Protein AF-A0AAW0LH51-F1 (afdb_monomer_lite)

Secondary structure (DSSP, 8-state):
-PPPHHHHHHHHHHHHHHHHHHHHHHH-TTHHHHHHHT-THHHHHHHHHHHHHHHHHHHHHHHHHHHHHTTTS----PPPHHHH-HHHHHHHHHHHHHHH--S----HHHHHHH-SHHHHHH-HHHHHHHHHHHHHS-SSS---S---TTHHHHHHHHHHHHHHHHHHEEEEES-SSSPPPEEESSSEEETT---EEEEE----

Foldseek 3Di:
DDDDPVLVVLLVVLVVLLVVLVVVCVVDVCVVVCCVVCDDSNVSNVVSVVSNVVVVVVVQVVQVVVVVVVVPDDQDQDADPLLPPLVLLVVQLVLLCVLQVDQDPPDPVSLVVSLDPSSLVSRVSQLVVVVVCCVSFPQAPDDDPDDPPCVVVVSSVSSSVSSVQSNFKRKYFPDSPDGFGWDDDRGIHTPPDTHIDIDTPDGD

InterPro domains:
  IPR001128 Cytochrome P450 [PF00067] (82-141)
  IPR036396 Cytochrome P450 superfamily [G3DSA:1.10.630.10] (80-143)
  IPR036396 Cytochrome P450 superfamily [G3DSA:1.10.630.10] (144-199)
  IPR036396 Cytochrome P450 superfamily [SSF48264] (5-201)

Structure (mmCIF, N/CA/C/O backbone):
data_AF-A0AAW0LH51-F1
#
_entry.id   AF-A0AAW0LH51-F1
#
loop_
_atom_site.group_PDB
_atom_site.id
_atom_site.type_symbol
_atom_site.label_atom_id
_atom_site.label_alt_id
_atom_site.label_comp_id
_atom_site.label_asym_id
_atom_site.label_entity_id
_atom_site.label_seq_id
_atom_site.pdbx_PDB_ins_code
_atom_site.Cartn_x
_atom_site.Cartn_y
_atom_site.Cartn_z
_atom_site.occupancy
_atom_site.B_iso_or_equiv
_atom_site.auth_seq_id
_atom_site.auth_comp_id
_atom_site.auth_asym_id
_atom_site.auth_atom_id
_atom_site.pdbx_PDB_model_num
ATOM 1 N N . MET A 1 1 ? 19.705 -17.639 -7.670 1.00 38.66 1 MET A N 1
ATOM 2 C CA . MET A 1 1 ? 20.868 -16.747 -7.877 1.00 38.66 1 MET A CA 1
ATOM 3 C C . MET A 1 1 ? 20.373 -15.311 -7.815 1.00 38.66 1 MET A C 1
ATOM 5 O O . MET A 1 1 ? 19.429 -14.993 -8.524 1.00 38.66 1 MET A O 1
ATOM 9 N N . CYS A 1 2 ? 20.920 -14.481 -6.926 1.00 49.53 2 CYS A N 1
ATOM 10 C CA . CYS A 1 2 ? 20.536 -13.070 -6.817 1.00 49.53 2 CYS A CA 1
ATOM 11 C C . CYS A 1 2 ? 21.040 -12.288 -8.039 1.00 49.53 2 CYS A C 1
ATOM 13 O O . CYS A 1 2 ? 22.129 -12.577 -8.532 1.00 49.53 2 CYS A O 1
ATOM 15 N N . ALA A 1 3 ? 20.269 -11.306 -8.514 1.00 57.62 3 ALA A N 1
ATOM 16 C CA . ALA A 1 3 ? 20.732 -10.382 -9.548 1.00 57.62 3 ALA A CA 1
ATOM 17 C C . ALA A 1 3 ? 22.020 -9.681 -9.089 1.00 57.62 3 ALA A C 1
ATOM 19 O O . ALA A 1 3 ? 22.093 -9.231 -7.937 1.00 57.62 3 ALA A O 1
ATOM 20 N N . SER A 1 4 ? 23.024 -9.596 -9.965 1.00 71.81 4 SER A N 1
ATOM 21 C CA . SER A 1 4 ? 24.300 -8.955 -9.629 1.00 71.81 4 SER A CA 1
ATOM 22 C C . SER A 1 4 ? 24.086 -7.468 -9.311 1.00 71.81 4 SER A C 1
ATOM 24 O O . SER A 1 4 ? 23.093 -6.856 -9.718 1.00 71.81 4 SER A O 1
ATOM 26 N N . SER A 1 5 ? 24.994 -6.866 -8.541 1.00 70.25 5 SER A N 1
ATOM 27 C CA . SER A 1 5 ? 24.941 -5.427 -8.233 1.00 70.25 5 SER A CA 1
ATOM 28 C C . SER A 1 5 ? 24.930 -4.566 -9.504 1.00 70.25 5 SER A C 1
ATOM 30 O O . SER A 1 5 ? 24.269 -3.532 -9.541 1.00 70.25 5 SER A O 1
ATOM 32 N N . GLU A 1 6 ? 25.589 -5.030 -10.564 1.00 76.94 6 GLU A N 1
ATOM 33 C CA . GLU A 1 6 ? 25.620 -4.392 -11.879 1.00 76.94 6 GLU A CA 1
ATOM 34 C C . GLU A 1 6 ? 24.262 -4.437 -12.599 1.00 76.94 6 GLU A C 1
ATOM 36 O O . GLU A 1 6 ? 23.797 -3.411 -13.092 1.00 76.94 6 GLU A O 1
ATOM 41 N N . GLU A 1 7 ? 23.573 -5.585 -12.596 1.00 75.44 7 GLU A N 1
ATOM 42 C CA . GLU A 1 7 ? 22.229 -5.711 -13.182 1.00 75.44 7 GLU A CA 1
ATOM 43 C C . GLU A 1 7 ? 21.222 -4.774 -12.505 1.00 75.44 7 GLU A C 1
ATOM 45 O O . GLU A 1 7 ? 20.377 -4.177 -13.170 1.00 75.44 7 GLU A O 1
ATOM 50 N N . TYR A 1 8 ? 21.328 -4.607 -11.186 1.00 72.00 8 TYR A N 1
ATOM 51 C CA . TYR A 1 8 ? 20.457 -3.700 -10.444 1.00 72.00 8 TYR A CA 1
ATOM 52 C C . TYR A 1 8 ? 20.733 -2.228 -10.736 1.00 72.00 8 TYR A C 1
ATOM 54 O O . TYR A 1 8 ? 19.791 -1.457 -10.889 1.00 72.00 8 TYR A O 1
ATOM 62 N N . ASN A 1 9 ? 22.004 -1.841 -10.847 1.00 72.06 9 ASN A N 1
ATOM 63 C CA . ASN A 1 9 ? 22.369 -0.477 -11.226 1.00 72.06 9 ASN A CA 1
ATOM 64 C C . ASN A 1 9 ? 21.881 -0.151 -12.644 1.00 72.06 9 ASN A C 1
ATOM 66 O O . ASN A 1 9 ? 21.369 0.942 -12.884 1.00 72.06 9 ASN A O 1
ATOM 70 N N . ASN A 1 10 ? 21.970 -1.115 -13.564 1.00 79.69 10 ASN A N 1
ATOM 71 C CA . ASN A 1 10 ? 21.446 -0.972 -14.920 1.00 79.69 10 ASN A CA 1
ATOM 72 C C . ASN A 1 10 ? 19.915 -0.869 -14.943 1.00 79.69 10 ASN A C 1
ATOM 74 O O . ASN A 1 10 ? 19.381 -0.026 -15.661 1.00 79.69 10 ASN A O 1
ATOM 78 N N . PHE A 1 11 ? 19.215 -1.666 -14.129 1.00 86.12 11 PHE A N 1
ATOM 79 C CA . PHE A 1 11 ? 17.767 -1.547 -13.946 1.00 86.12 11 PHE A CA 1
ATOM 80 C C . PHE A 1 11 ? 17.374 -0.177 -13.383 1.00 86.12 11 PHE A C 1
ATOM 82 O O . PHE A 1 11 ? 16.521 0.486 -13.961 1.00 86.12 11 PHE A O 1
ATOM 89 N N . GLY A 1 12 ? 18.002 0.257 -12.284 1.00 68.31 12 GLY A N 1
ATOM 90 C CA . GLY A 1 12 ? 17.682 1.525 -11.624 1.00 68.31 12 GLY A CA 1
ATOM 91 C C . GLY A 1 12 ? 17.862 2.707 -12.569 1.00 68.31 12 GLY A C 1
ATOM 92 O O . GLY A 1 12 ? 16.947 3.504 -12.743 1.00 68.31 12 GLY A O 1
ATOM 93 N N . LYS A 1 13 ? 18.988 2.739 -13.293 1.00 74.88 13 LYS A N 1
ATOM 94 C CA . LYS A 1 13 ? 19.238 3.744 -14.327 1.00 74.88 13 LYS A CA 1
ATOM 95 C C . LYS A 1 13 ? 18.178 3.714 -15.433 1.00 74.88 13 LYS A C 1
ATOM 97 O O . LYS A 1 13 ? 17.632 4.755 -15.775 1.00 74.88 13 LYS A O 1
ATOM 102 N N . ALA A 1 14 ? 17.856 2.536 -15.972 1.00 81.38 14 ALA A N 1
ATOM 103 C CA . ALA A 1 14 ? 16.843 2.407 -17.018 1.00 81.38 14 ALA A CA 1
ATOM 104 C C . ALA A 1 14 ? 15.444 2.825 -16.529 1.00 81.38 14 ALA A C 1
ATOM 106 O O . ALA A 1 14 ? 14.689 3.444 -17.278 1.00 81.38 14 ALA A O 1
ATOM 107 N N . PHE A 1 15 ? 15.094 2.524 -15.280 1.00 81.94 15 PHE A N 1
ATOM 108 C CA . PHE A 1 15 ? 13.815 2.889 -14.677 1.00 81.94 15 PHE A CA 1
ATOM 109 C C . PHE A 1 15 ? 13.689 4.404 -14.454 1.00 81.94 15 PHE A C 1
ATOM 111 O O . PHE A 1 15 ? 12.677 5.002 -14.833 1.00 81.94 15 PHE A O 1
ATOM 118 N N . ASP A 1 16 ? 14.726 5.038 -13.907 1.00 67.81 16 ASP A N 1
ATOM 119 C CA . ASP A 1 16 ? 14.756 6.485 -13.676 1.00 67.81 16 ASP A CA 1
ATOM 120 C C . ASP A 1 16 ? 14.771 7.257 -15.003 1.00 67.81 16 ASP A C 1
ATOM 122 O O . ASP A 1 16 ? 13.965 8.171 -15.203 1.00 67.81 16 ASP A O 1
ATOM 126 N N . ASP A 1 17 ? 15.597 6.823 -15.963 1.00 73.75 17 ASP A N 1
ATOM 127 C CA . ASP A 1 17 ? 15.635 7.392 -17.312 1.00 73.75 17 ASP A CA 1
ATOM 128 C C . ASP A 1 17 ? 14.277 7.216 -18.016 1.00 73.75 17 ASP A C 1
ATOM 130 O O . ASP A 1 17 ? 13.790 8.137 -18.673 1.00 73.75 17 ASP A O 1
ATOM 134 N N . SER A 1 18 ? 13.613 6.062 -17.858 1.00 77.38 18 SER A N 1
ATOM 135 C CA . SER A 1 18 ? 12.260 5.845 -18.394 1.00 77.38 18 SER A CA 1
ATOM 136 C C . SER A 1 18 ? 11.251 6.814 -17.795 1.00 77.38 18 SER A C 1
ATOM 138 O O . SER A 1 18 ? 10.447 7.396 -18.520 1.00 77.38 18 SER A O 1
ATOM 140 N N . SER A 1 19 ? 11.304 7.012 -16.481 1.00 72.62 19 SER A N 1
ATOM 141 C CA . SER A 1 19 ? 10.399 7.906 -15.761 1.00 72.62 19 SER A CA 1
ATOM 142 C C . SER A 1 19 ? 10.581 9.361 -16.208 1.00 72.62 19 SER A C 1
ATOM 144 O O . SER A 1 19 ? 9.597 10.051 -16.487 1.00 72.62 19 SER A O 1
ATOM 146 N N . ALA A 1 20 ? 11.829 9.804 -16.388 1.00 73.56 20 ALA A N 1
ATOM 147 C CA . ALA A 1 20 ? 12.147 11.125 -16.928 1.00 73.56 20 ALA A CA 1
ATOM 148 C C . ALA A 1 20 ? 11.704 11.288 -18.396 1.00 73.56 20 ALA A C 1
ATOM 150 O O . ALA A 1 20 ? 11.196 12.339 -18.784 1.00 73.56 20 ALA A O 1
ATOM 151 N N . LEU A 1 21 ? 11.843 10.251 -19.227 1.00 73.56 21 LEU A N 1
ATOM 152 C CA . LEU A 1 21 ? 11.397 10.273 -20.626 1.00 73.56 21 LEU A CA 1
ATOM 153 C C . LEU A 1 21 ? 9.866 10.248 -20.756 1.00 73.56 21 LEU A C 1
ATOM 155 O O . LEU A 1 21 ? 9.315 10.913 -21.631 1.00 73.56 21 LEU A O 1
ATOM 159 N N . ILE A 1 22 ? 9.163 9.540 -19.870 1.00 73.06 22 ILE A N 1
ATOM 160 C CA . ILE A 1 22 ? 7.695 9.560 -19.797 1.00 73.06 22 ILE A CA 1
ATOM 161 C C . ILE A 1 22 ? 7.201 10.957 -19.414 1.00 73.06 22 ILE A C 1
ATOM 163 O O . ILE A 1 22 ? 6.199 11.411 -19.962 1.00 73.06 22 ILE A O 1
ATOM 167 N N . PHE A 1 23 ? 7.919 11.667 -18.539 1.00 72.50 23 PHE A N 1
ATOM 168 C CA . PHE A 1 23 ? 7.590 13.049 -18.194 1.00 72.50 23 PHE A CA 1
ATOM 169 C C . PHE A 1 23 ? 7.574 13.967 -19.431 1.00 72.50 23 PHE A C 1
ATOM 171 O O . PHE A 1 23 ? 6.661 14.775 -19.591 1.00 72.50 23 PHE A O 1
ATOM 178 N N . TRP A 1 24 ? 8.503 13.779 -20.375 1.00 63.50 24 TRP A N 1
ATOM 179 C CA . TRP A 1 24 ? 8.520 14.537 -21.632 1.00 63.50 24 TRP A CA 1
ATOM 180 C C . TRP A 1 24 ? 7.286 14.315 -22.513 1.00 63.50 24 TRP A C 1
ATOM 182 O O . TRP A 1 24 ? 6.923 15.224 -23.256 1.00 63.50 24 TRP A O 1
ATOM 192 N N . ARG A 1 25 ? 6.576 13.184 -22.395 1.00 73.56 25 ARG A N 1
ATOM 193 C CA . ARG A 1 25 ? 5.317 12.948 -23.131 1.00 73.56 25 ARG A CA 1
ATOM 194 C C . ARG A 1 25 ? 4.197 13.909 -22.732 1.00 73.56 25 ARG A C 1
ATOM 196 O O . ARG A 1 25 ? 3.296 14.144 -23.530 1.00 73.56 25 ARG A O 1
ATOM 203 N N . TYR A 1 26 ? 4.245 14.466 -21.520 1.00 69.38 26 TYR A N 1
ATOM 204 C CA . TYR A 1 26 ? 3.262 15.453 -21.062 1.00 69.38 26 TYR A CA 1
ATOM 205 C C . TYR A 1 26 ? 3.469 16.832 -21.697 1.00 69.38 26 TYR A C 1
ATOM 207 O O . TYR A 1 26 ? 2.521 17.606 -21.789 1.00 69.38 26 TYR A O 1
ATOM 215 N N . VAL A 1 27 ? 4.692 17.135 -22.140 1.00 68.69 27 VAL A N 1
ATOM 216 C CA . VAL A 1 27 ? 5.064 18.449 -22.691 1.00 68.69 27 VAL A CA 1
ATOM 217 C C . VAL A 1 27 ? 5.212 18.401 -24.216 1.00 68.69 27 VAL A C 1
ATOM 219 O O . VAL A 1 27 ? 4.942 19.381 -24.906 1.00 68.69 27 VAL A O 1
ATOM 222 N N . ASP A 1 28 ? 5.613 17.254 -24.763 1.00 71.00 28 ASP A N 1
ATOM 223 C CA . ASP A 1 28 ? 5.810 17.039 -26.193 1.00 71.00 28 ASP A CA 1
ATOM 224 C C . ASP A 1 28 ? 4.570 16.426 -26.844 1.00 71.00 28 ASP A C 1
ATOM 226 O O . ASP A 1 28 ? 4.433 15.211 -26.914 1.00 71.00 28 ASP A O 1
ATOM 230 N N . ILE A 1 29 ? 3.692 17.264 -27.394 1.00 81.81 29 ILE A N 1
ATOM 231 C CA . ILE A 1 29 ? 2.453 16.849 -28.081 1.00 81.81 29 ILE A CA 1
ATOM 232 C C . ILE A 1 29 ? 2.717 15.846 -29.227 1.00 81.81 29 ILE A C 1
ATOM 234 O O . ILE A 1 29 ? 1.842 15.052 -29.576 1.00 81.81 29 ILE A O 1
ATOM 238 N N . PHE A 1 30 ? 3.928 15.818 -29.794 1.00 82.19 30 PHE A N 1
ATOM 239 C CA . PHE A 1 30 ? 4.286 14.950 -30.918 1.00 82.19 30 PHE A CA 1
ATOM 240 C C . PHE A 1 30 ? 4.851 13.581 -30.507 1.00 82.19 30 PHE A C 1
ATOM 242 O O . PHE A 1 30 ? 5.272 12.802 -31.371 1.00 82.19 30 PHE A O 1
ATOM 249 N N . TRP A 1 31 ? 4.828 13.236 -29.216 1.00 81.06 31 TRP A N 1
ATOM 250 C CA . TRP A 1 31 ? 5.366 11.973 -28.701 1.00 81.06 31 TRP A CA 1
ATOM 251 C C . TRP A 1 31 ? 4.745 10.732 -29.363 1.00 81.06 31 TRP A C 1
ATOM 253 O O . TRP A 1 31 ? 5.444 9.758 -29.626 1.00 81.06 31 TRP A O 1
ATOM 263 N N . GLN A 1 32 ? 3.454 10.760 -29.716 1.00 84.31 32 GLN A N 1
ATOM 264 C CA . GLN A 1 32 ? 2.791 9.625 -30.372 1.00 84.31 32 GLN A CA 1
ATOM 265 C C . GLN A 1 32 ? 3.374 9.332 -31.761 1.00 84.31 32 GLN A C 1
ATOM 267 O O . GLN A 1 32 ? 3.553 8.163 -32.111 1.00 84.31 32 GLN A O 1
ATOM 272 N N . MET A 1 33 ? 3.728 10.375 -32.523 1.00 86.81 33 MET A N 1
ATOM 273 C CA . MET A 1 33 ? 4.411 10.222 -33.812 1.00 86.81 33 MET A CA 1
ATOM 274 C C . MET A 1 33 ? 5.843 9.715 -33.623 1.00 86.81 33 MET A C 1
ATOM 276 O O . MET A 1 33 ? 6.271 8.807 -34.332 1.00 86.81 33 MET A O 1
ATOM 280 N N . LYS A 1 34 ? 6.568 10.231 -32.622 1.00 82.56 34 LYS A N 1
ATOM 281 C CA . LYS A 1 34 ? 7.920 9.751 -32.279 1.00 82.56 34 LYS A CA 1
ATOM 282 C C . LYS A 1 34 ? 7.921 8.294 -31.813 1.00 82.56 34 LYS A C 1
ATOM 284 O O . LYS A 1 34 ? 8.851 7.558 -32.133 1.00 82.56 34 LYS A O 1
ATOM 289 N N . ARG A 1 35 ? 6.860 7.862 -31.124 1.00 87.25 35 ARG A N 1
ATOM 290 C CA . ARG A 1 35 ? 6.646 6.476 -30.690 1.00 87.25 35 ARG A CA 1
ATOM 291 C C . ARG A 1 35 ? 6.375 5.559 -31.872 1.00 87.25 35 ARG A C 1
ATOM 293 O O . ARG A 1 35 ? 6.937 4.472 -31.925 1.00 87.25 35 ARG A O 1
ATOM 300 N N . PHE A 1 36 ? 5.557 6.004 -32.826 1.00 90.06 36 PHE A N 1
ATOM 301 C CA . PHE A 1 36 ? 5.289 5.248 -34.049 1.00 90.06 36 PHE A CA 1
ATOM 302 C C . PHE A 1 36 ? 6.551 5.078 -34.907 1.00 90.06 36 PHE A C 1
ATOM 304 O O . PHE A 1 36 ? 6.832 3.982 -35.377 1.00 90.06 36 PHE A O 1
ATOM 311 N N . LEU A 1 37 ? 7.345 6.142 -35.055 1.00 86.88 37 LEU A N 1
ATOM 312 C CA . LEU A 1 37 ? 8.602 6.111 -35.809 1.00 86.88 37 LEU A CA 1
ATOM 313 C C . LEU A 1 37 ? 9.775 5.502 -35.023 1.00 86.88 37 LEU A C 1
ATOM 315 O O . LEU A 1 37 ? 10.830 5.269 -35.604 1.00 86.88 37 LEU A O 1
ATOM 319 N N . ASN A 1 38 ? 9.602 5.243 -33.723 1.00 87.25 38 ASN A N 1
ATOM 320 C CA . ASN A 1 3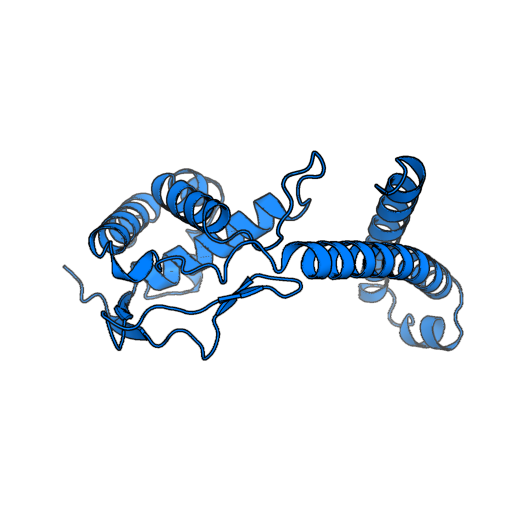8 ? 10.633 4.764 -32.802 1.00 87.25 38 ASN A CA 1
ATOM 321 C C . ASN A 1 38 ? 11.931 5.592 -32.874 1.00 87.25 38 ASN A C 1
ATOM 323 O O . ASN A 1 38 ? 13.016 5.052 -33.094 1.00 87.25 38 ASN A O 1
ATOM 327 N N . ILE A 1 39 ? 11.819 6.916 -32.710 1.00 88.50 39 ILE A N 1
ATOM 328 C CA . ILE A 1 39 ? 12.942 7.864 -32.822 1.00 88.50 39 ILE A CA 1
ATOM 329 C C . ILE A 1 39 ? 13.082 8.712 -31.552 1.00 88.50 39 ILE A C 1
ATOM 331 O O . ILE A 1 39 ? 12.100 9.088 -30.910 1.00 88.50 39 ILE A O 1
ATOM 335 N N . GLY A 1 40 ? 14.326 9.058 -31.212 1.00 87.56 40 GLY A N 1
ATOM 336 C CA . GLY A 1 40 ? 14.641 10.016 -30.152 1.00 87.56 40 GLY A CA 1
ATOM 337 C C . GLY A 1 40 ? 14.293 9.500 -28.754 1.00 87.56 40 GLY A C 1
ATOM 338 O O . GLY A 1 40 ? 14.671 8.386 -28.392 1.00 87.56 40 GLY A O 1
ATOM 339 N N . SER A 1 41 ? 13.575 10.313 -27.972 1.00 81.62 41 SER A N 1
ATOM 340 C CA . SER A 1 41 ? 13.168 10.003 -26.591 1.00 81.62 41 SER A CA 1
ATOM 341 C C . SER A 1 41 ? 12.345 8.719 -26.485 1.00 81.62 41 SER A C 1
ATOM 343 O O . SER A 1 41 ? 12.513 7.959 -25.539 1.00 81.62 41 SER A O 1
ATOM 345 N N . GLU A 1 42 ? 11.505 8.438 -27.478 1.00 88.62 42 GLU A N 1
ATOM 346 C CA . GLU A 1 42 ? 10.656 7.244 -27.502 1.00 88.62 42 GLU A CA 1
ATOM 347 C C . GLU A 1 42 ? 11.447 5.969 -27.812 1.00 88.62 42 GLU A C 1
ATOM 349 O O . GLU A 1 42 ? 11.190 4.924 -27.217 1.00 88.62 42 GLU A O 1
ATOM 354 N N . ALA A 1 43 ? 12.465 6.065 -28.674 1.00 89.88 43 ALA A N 1
ATOM 355 C CA . ALA A 1 43 ? 13.386 4.959 -28.933 1.00 89.88 43 ALA A CA 1
ATOM 356 C C . ALA A 1 43 ? 14.220 4.619 -27.691 1.00 89.88 43 ALA A C 1
ATOM 358 O O . ALA A 1 43 ? 14.397 3.449 -27.349 1.00 89.88 43 ALA A O 1
ATOM 359 N N . ALA A 1 44 ? 14.710 5.654 -26.999 1.00 89.00 44 ALA A N 1
ATOM 360 C CA . ALA A 1 44 ? 15.439 5.507 -25.744 1.00 89.00 44 ALA A CA 1
ATOM 361 C C . ALA A 1 44 ? 14.550 4.905 -24.643 1.00 89.00 44 ALA A C 1
ATOM 363 O O . ALA A 1 44 ? 14.970 3.983 -23.947 1.00 89.00 44 ALA A O 1
ATOM 364 N N . LEU A 1 45 ? 13.297 5.358 -24.541 1.00 89.00 45 LEU A N 1
ATOM 365 C CA . LEU A 1 45 ? 12.321 4.835 -23.591 1.00 89.00 45 LEU A CA 1
ATOM 366 C C . LEU A 1 45 ? 11.994 3.363 -23.863 1.00 89.00 45 LEU A C 1
ATOM 368 O O . LEU A 1 45 ? 11.960 2.569 -22.930 1.00 89.00 45 LEU A O 1
ATOM 372 N N . LYS A 1 46 ? 11.820 2.971 -25.131 1.00 92.62 46 LYS A N 1
ATOM 373 C CA . LYS A 1 46 ? 11.608 1.566 -25.501 1.00 92.62 46 LYS A CA 1
ATOM 374 C C . LYS A 1 46 ? 12.769 0.678 -25.044 1.00 92.62 46 LYS A C 1
ATOM 376 O O . LYS A 1 46 ? 12.535 -0.345 -24.411 1.00 92.62 46 LYS A O 1
ATOM 381 N N . LYS A 1 47 ? 14.012 1.100 -25.299 1.00 93.38 47 LYS A N 1
ATOM 382 C CA . LYS A 1 47 ? 15.212 0.370 -24.862 1.00 93.38 47 LYS A CA 1
ATOM 383 C C . LYS A 1 47 ? 15.276 0.232 -23.340 1.00 93.38 47 LYS A C 1
ATOM 385 O O . LYS A 1 47 ? 15.630 -0.827 -22.832 1.00 93.38 47 LYS A O 1
ATOM 390 N N . ASN A 1 48 ? 14.931 1.287 -22.609 1.00 87.88 48 ASN A N 1
ATOM 391 C CA . ASN A 1 48 ? 14.932 1.244 -21.151 1.00 87.88 48 ASN A CA 1
ATOM 392 C C . ASN A 1 48 ? 13.827 0.327 -20.598 1.00 87.88 48 ASN A C 1
ATOM 394 O O . ASN A 1 48 ? 14.079 -0.425 -19.659 1.00 87.88 48 ASN A O 1
ATOM 398 N N . ILE A 1 49 ? 12.642 0.324 -21.215 1.00 90.31 49 ILE A N 1
ATOM 399 C CA . ILE A 1 49 ? 11.549 -0.596 -20.869 1.00 90.31 49 ILE A CA 1
ATOM 400 C C . ILE A 1 49 ? 11.965 -2.055 -21.093 1.00 90.31 49 ILE A C 1
ATOM 402 O O . ILE A 1 49 ? 11.662 -2.891 -20.255 1.00 90.31 49 ILE A O 1
ATOM 406 N N . GLU A 1 50 ? 12.718 -2.373 -22.150 1.00 93.44 50 GLU A N 1
ATOM 407 C CA . GLU A 1 50 ? 13.221 -3.739 -22.382 1.00 93.44 50 GLU A CA 1
ATOM 408 C C . GLU A 1 50 ? 14.156 -4.225 -21.255 1.00 93.44 50 GLU A C 1
ATOM 410 O O . GLU A 1 50 ? 14.085 -5.385 -20.843 1.00 93.44 50 GLU A O 1
ATOM 415 N N . VAL A 1 51 ? 15.004 -3.341 -20.712 1.00 91.25 51 VAL A N 1
ATOM 416 C CA . VAL A 1 51 ? 15.864 -3.648 -19.550 1.00 91.25 51 VAL A CA 1
ATOM 417 C C . VAL A 1 51 ? 15.017 -3.884 -18.296 1.00 91.25 51 VAL A C 1
ATOM 419 O O . VAL A 1 51 ? 15.271 -4.833 -17.551 1.00 91.25 51 VAL A O 1
ATOM 422 N N . VAL A 1 52 ? 14.004 -3.041 -18.076 1.00 86.81 52 VAL A N 1
ATOM 423 C CA . VAL A 1 52 ? 13.060 -3.156 -16.955 1.00 86.81 52 VAL A CA 1
ATOM 424 C C . VAL A 1 52 ? 12.286 -4.470 -17.032 1.00 86.81 52 VAL A C 1
ATOM 426 O O . VAL A 1 52 ? 12.301 -5.230 -16.066 1.00 86.81 52 VAL A O 1
ATOM 429 N N . ASP A 1 53 ? 11.685 -4.779 -18.180 1.00 89.19 53 ASP A N 1
ATOM 430 C CA . ASP A 1 53 ? 10.915 -6.004 -18.401 1.00 89.19 53 ASP A CA 1
ATOM 431 C C . ASP A 1 53 ? 11.785 -7.245 -18.215 1.00 89.19 53 ASP A C 1
ATOM 433 O O . ASP A 1 53 ? 11.413 -8.148 -17.471 1.00 89.19 53 ASP A O 1
ATOM 437 N N . SER A 1 54 ? 12.972 -7.280 -18.826 1.00 87.00 54 SER A N 1
ATOM 438 C CA . SER A 1 54 ? 13.905 -8.405 -18.6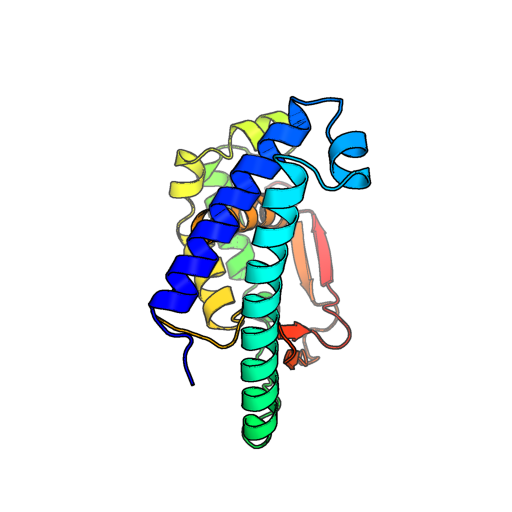90 1.00 87.00 54 SER A CA 1
ATOM 439 C C . SER A 1 54 ? 14.245 -8.688 -17.223 1.00 87.00 54 SER A C 1
ATOM 441 O O . SER A 1 54 ? 14.193 -9.833 -16.764 1.00 87.00 54 SER A O 1
ATOM 443 N N . PHE A 1 55 ? 14.520 -7.635 -16.452 1.00 85.25 55 PHE A N 1
ATOM 444 C CA . PHE A 1 55 ? 14.802 -7.749 -15.027 1.00 85.25 55 PHE A CA 1
ATOM 445 C C . PHE A 1 55 ? 13.576 -8.217 -14.224 1.00 85.25 55 PHE A C 1
ATOM 447 O O . PHE A 1 55 ? 13.692 -9.120 -13.393 1.00 85.25 55 PHE A O 1
ATOM 454 N N . VAL A 1 56 ? 12.397 -7.646 -14.486 1.00 81.00 56 VAL A N 1
ATOM 455 C CA . VAL A 1 56 ? 11.141 -7.995 -13.804 1.00 81.00 56 VAL A CA 1
ATOM 456 C C . VAL A 1 56 ? 10.747 -9.443 -14.087 1.00 81.00 56 VAL A C 1
ATOM 458 O O . VAL A 1 56 ? 10.506 -10.197 -13.147 1.00 81.00 56 VAL A O 1
ATOM 461 N N . TYR A 1 57 ? 10.756 -9.877 -15.347 1.00 81.25 57 TYR A N 1
ATOM 462 C CA . TYR A 1 57 ? 10.445 -11.259 -15.714 1.00 81.25 57 TYR A CA 1
ATOM 463 C C . TYR A 1 57 ? 11.443 -12.253 -15.129 1.00 81.25 57 TYR A C 1
ATOM 465 O O . TYR A 1 57 ? 11.038 -13.320 -14.672 1.00 81.25 57 TYR A O 1
ATOM 473 N N . LYS A 1 58 ? 12.732 -11.899 -15.070 1.00 79.81 58 LYS A N 1
ATOM 474 C CA . LYS A 1 58 ? 13.747 -12.713 -14.392 1.00 79.81 58 LYS A CA 1
ATOM 475 C C . LYS A 1 58 ? 13.418 -12.890 -12.908 1.00 79.81 58 LYS A C 1
ATOM 477 O O . LYS A 1 58 ? 13.493 -14.009 -12.407 1.00 79.81 58 LYS A O 1
ATOM 482 N N . LEU A 1 59 ? 13.025 -11.821 -12.209 1.00 74.25 59 LEU A N 1
ATOM 483 C CA . LEU A 1 59 ? 12.609 -11.904 -10.804 1.00 74.25 59 LEU A CA 1
ATOM 484 C C . LEU A 1 59 ? 11.335 -12.734 -10.623 1.00 74.25 59 LEU A C 1
ATOM 486 O O . LEU A 1 59 ? 11.299 -13.585 -9.739 1.00 74.25 59 LEU A O 1
ATOM 490 N N . ILE A 1 60 ? 10.330 -12.538 -11.480 1.00 73.44 60 ILE A N 1
ATOM 491 C CA . ILE A 1 60 ? 9.085 -13.318 -11.462 1.00 73.44 60 ILE A CA 1
ATOM 492 C C . ILE A 1 60 ? 9.394 -14.807 -11.639 1.00 73.44 60 ILE A C 1
ATOM 494 O O . ILE A 1 60 ? 8.909 -15.625 -10.864 1.00 73.44 60 ILE A O 1
ATOM 498 N N . HIS A 1 61 ? 10.236 -15.171 -12.609 1.00 72.81 61 HIS A N 1
ATOM 499 C CA . HIS A 1 61 ? 10.594 -16.568 -12.856 1.00 72.81 61 HIS A CA 1
ATOM 500 C C . HIS A 1 61 ? 11.343 -17.208 -11.688 1.00 72.81 61 HIS A C 1
ATOM 502 O O . HIS A 1 61 ? 11.055 -18.350 -11.333 1.00 72.81 61 HIS A O 1
ATOM 508 N N . ILE A 1 62 ? 12.287 -16.477 -11.089 1.00 66.25 62 ILE A N 1
ATOM 509 C CA . ILE A 1 62 ? 13.017 -16.941 -9.905 1.00 66.25 62 ILE A CA 1
ATOM 510 C C . ILE A 1 62 ? 12.039 -17.195 -8.757 1.00 66.25 62 ILE A C 1
ATOM 512 O O . ILE A 1 62 ? 12.136 -18.220 -8.090 1.00 66.25 62 ILE A O 1
ATOM 516 N N . GLU A 1 63 ? 11.094 -16.286 -8.538 1.00 63.34 63 GLU A N 1
ATOM 517 C CA . GLU A 1 63 ? 10.163 -16.381 -7.419 1.00 63.34 63 GLU A CA 1
ATOM 518 C C . GLU A 1 63 ? 9.118 -17.489 -7.625 1.00 63.34 63 GLU A C 1
ATOM 520 O O . GLU A 1 63 ? 8.876 -18.278 -6.716 1.00 63.34 63 GLU A O 1
ATOM 525 N N . VAL A 1 64 ? 8.584 -17.643 -8.841 1.00 63.72 64 VAL A N 1
ATOM 526 C CA . VAL A 1 64 ? 7.683 -18.753 -9.208 1.00 63.72 64 VAL A CA 1
ATOM 527 C C . VAL A 1 64 ? 8.353 -20.117 -8.992 1.00 63.72 64 VAL A C 1
ATOM 529 O O . VAL A 1 64 ? 7.710 -21.042 -8.503 1.00 63.72 64 VAL A O 1
ATOM 532 N N . GLN A 1 65 ? 9.650 -20.246 -9.298 1.00 59.72 65 GLN A N 1
ATOM 533 C CA . GLN A 1 65 ? 10.404 -21.477 -9.032 1.00 59.72 65 GLN A CA 1
ATOM 534 C C . GLN A 1 65 ? 10.617 -21.726 -7.532 1.00 59.72 65 GLN A C 1
ATOM 536 O O . GLN A 1 65 ? 10.427 -22.848 -7.073 1.00 59.72 65 GLN A O 1
ATOM 541 N N . ARG A 1 66 ? 10.937 -20.686 -6.747 1.00 58.50 66 ARG A N 1
ATOM 542 C CA . ARG A 1 66 ? 11.077 -20.805 -5.282 1.00 58.50 66 ARG A CA 1
ATOM 543 C C . ARG A 1 66 ? 9.781 -21.250 -4.609 1.00 58.50 66 ARG A C 1
ATOM 545 O O . ARG A 1 66 ? 9.837 -22.004 -3.644 1.00 58.50 66 ARG A O 1
ATOM 552 N N . MET A 1 67 ? 8.636 -20.794 -5.116 1.00 52.84 67 MET A N 1
ATOM 553 C CA . MET A 1 67 ? 7.330 -21.195 -4.595 1.00 52.84 67 MET A CA 1
ATOM 554 C C . MET A 1 67 ? 7.025 -22.673 -4.876 1.00 52.84 67 MET A C 1
ATOM 556 O O . MET A 1 67 ? 6.527 -23.358 -3.986 1.00 52.84 67 MET A O 1
ATOM 560 N N . HIS A 1 68 ? 7.389 -23.185 -6.058 1.00 54.34 68 HIS A N 1
ATOM 561 C CA . HIS A 1 68 ? 7.178 -24.590 -6.432 1.00 54.34 68 HIS A CA 1
ATOM 562 C C . HIS A 1 68 ? 8.048 -25.568 -5.615 1.00 54.34 68 HIS A C 1
ATOM 564 O O . HIS A 1 68 ? 7.630 -26.692 -5.351 1.00 54.34 68 HIS A O 1
ATOM 570 N N . ASP A 1 69 ? 9.224 -25.131 -5.153 1.00 51.78 69 ASP A N 1
ATOM 571 C CA . ASP A 1 69 ? 10.069 -25.903 -4.227 1.00 51.78 69 ASP A CA 1
ATOM 572 C C . ASP A 1 69 ? 9.580 -25.820 -2.760 1.00 51.78 69 ASP A C 1
ATOM 574 O O . ASP A 1 69 ? 10.001 -26.612 -1.915 1.00 51.78 69 ASP A O 1
ATOM 578 N N . SER A 1 70 ? 8.685 -24.874 -2.441 1.00 54.22 70 SER A N 1
ATOM 579 C CA . SER A 1 70 ? 8.168 -24.620 -1.084 1.00 54.22 70 SER A CA 1
ATOM 580 C C . SER A 1 70 ? 6.799 -25.248 -0.785 1.00 54.22 70 SER A C 1
ATOM 582 O O . SER A 1 70 ? 6.295 -25.098 0.327 1.00 54.22 70 SER A O 1
ATOM 584 N N . GLU A 1 71 ? 6.212 -26.004 -1.723 1.00 49.88 71 GLU A N 1
ATOM 585 C CA . GLU A 1 71 ? 4.902 -26.671 -1.566 1.00 49.88 71 GLU A CA 1
ATOM 586 C C . GLU A 1 71 ? 4.827 -27.696 -0.410 1.00 49.88 71 GLU A C 1
ATOM 588 O O . GLU A 1 71 ? 3.751 -28.213 -0.121 1.00 49.88 71 GLU A O 1
ATOM 593 N N . ASN A 1 72 ? 5.925 -27.945 0.315 1.00 43.72 72 ASN A N 1
ATOM 594 C CA . ASN A 1 72 ? 5.925 -28.756 1.535 1.00 43.72 72 ASN A CA 1
ATOM 595 C C . ASN A 1 72 ? 5.785 -27.973 2.854 1.00 43.72 72 ASN A C 1
ATOM 597 O O . ASN A 1 72 ? 5.813 -28.615 3.903 1.00 43.72 72 ASN A O 1
ATOM 601 N N . ASP A 1 73 ? 5.584 -26.648 2.850 1.00 40.66 73 ASP A N 1
ATOM 602 C CA . ASP A 1 73 ? 5.325 -25.905 4.096 1.00 40.66 73 ASP A CA 1
ATOM 603 C C . ASP A 1 73 ? 4.044 -25.054 4.041 1.00 40.66 73 ASP A C 1
ATOM 605 O O . ASP A 1 73 ? 4.043 -23.833 3.921 1.00 40.66 73 ASP A O 1
ATOM 609 N N . SER A 1 74 ? 2.922 -25.758 4.209 1.00 44.41 74 SER A N 1
ATOM 610 C CA . SER A 1 74 ? 1.617 -25.272 4.676 1.00 44.41 74 SER A CA 1
ATOM 611 C C . SER A 1 74 ? 0.831 -24.298 3.779 1.00 44.41 74 SER A C 1
ATOM 613 O O . SER A 1 74 ? 1.168 -23.132 3.588 1.00 44.41 74 SER A O 1
ATOM 615 N N . ALA A 1 75 ? -0.355 -24.746 3.350 1.00 46.03 75 ALA A N 1
ATOM 616 C CA . ALA A 1 75 ? -1.476 -23.849 3.093 1.00 46.03 75 ALA A CA 1
ATOM 617 C C 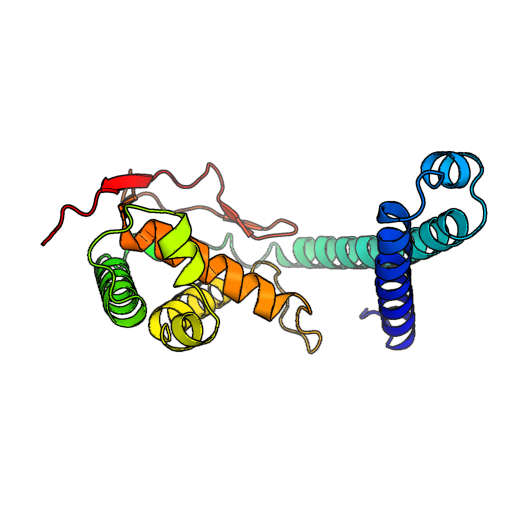. ALA A 1 75 ? -1.693 -22.997 4.354 1.00 46.03 75 ALA A C 1
ATOM 619 O O . ALA A 1 75 ? -2.130 -23.479 5.403 1.00 46.03 75 ALA A O 1
ATOM 620 N N . MET A 1 76 ? -1.269 -21.744 4.274 1.00 49.81 76 MET A N 1
ATOM 621 C CA . MET A 1 76 ? -1.081 -20.886 5.427 1.00 49.81 76 MET A CA 1
ATOM 622 C C . MET A 1 76 ? -2.447 -20.364 5.895 1.00 49.81 76 MET A C 1
ATOM 624 O O . MET A 1 76 ? -2.913 -19.318 5.446 1.00 49.81 76 MET A O 1
ATOM 628 N N . LYS A 1 77 ? -3.103 -21.092 6.806 1.00 47.66 77 LYS A N 1
ATOM 629 C CA . LYS A 1 77 ? -4.241 -20.576 7.582 1.00 47.66 77 LYS A CA 1
ATOM 630 C C . LYS A 1 77 ? -3.747 -19.431 8.469 1.00 47.66 77 LYS A C 1
ATOM 632 O O . LYS A 1 77 ? -3.319 -19.660 9.598 1.00 47.66 77 LYS A O 1
ATOM 637 N N . LYS A 1 78 ? -3.755 -18.200 7.955 1.00 56.56 78 LYS A N 1
ATOM 638 C CA . LYS A 1 78 ? -3.552 -16.991 8.763 1.00 56.56 78 LYS A CA 1
ATOM 639 C C . LYS A 1 78 ? -4.905 -16.380 9.086 1.00 56.56 78 LYS A C 1
ATOM 641 O O . LYS A 1 78 ? -5.734 -16.181 8.211 1.00 56.56 78 LYS A O 1
ATOM 646 N N . GLU A 1 79 ? -5.135 -16.140 10.366 1.00 52.66 79 GLU A N 1
ATOM 647 C CA . GLU A 1 79 ? -6.389 -15.583 10.863 1.00 52.66 79 GLU A CA 1
ATOM 648 C C . GLU A 1 79 ? -6.448 -14.068 10.607 1.00 52.66 79 GLU A C 1
ATOM 650 O O . GLU A 1 79 ? -5.555 -13.327 11.028 1.00 52.66 79 GLU A O 1
ATOM 655 N N . ASP A 1 80 ? -7.503 -13.608 9.928 1.00 58.88 80 ASP A N 1
ATOM 656 C CA . ASP A 1 80 ? -7.732 -12.201 9.576 1.00 58.88 80 ASP A CA 1
ATOM 657 C C . ASP A 1 80 ? -7.789 -11.284 10.822 1.00 58.88 80 ASP A C 1
ATOM 659 O O . ASP A 1 80 ? -8.433 -11.576 11.833 1.00 58.88 80 ASP A O 1
ATOM 663 N N . ILE A 1 81 ? -7.085 -10.148 10.760 1.00 60.81 81 ILE A N 1
ATOM 664 C CA . ILE A 1 81 ? -6.894 -9.223 11.896 1.00 60.81 81 ILE A CA 1
ATOM 665 C C . ILE A 1 81 ? -8.196 -8.480 12.213 1.00 60.81 81 ILE A C 1
ATOM 667 O O . ILE A 1 81 ? -8.475 -8.188 13.383 1.00 60.81 81 ILE A O 1
ATOM 671 N N . LEU A 1 82 ? -9.009 -8.198 11.187 1.00 54.75 82 LEU A N 1
ATOM 672 C CA . LEU A 1 82 ? -10.258 -7.448 11.330 1.00 54.75 82 LEU A CA 1
ATOM 673 C C . LEU A 1 82 ? -11.321 -8.236 12.109 1.00 54.75 82 LEU A C 1
ATOM 675 O O . LEU A 1 82 ? -12.174 -7.626 12.755 1.00 54.75 82 LEU A O 1
ATOM 679 N N . SER A 1 83 ? -11.249 -9.572 12.108 1.00 52.75 83 SER A N 1
ATOM 680 C CA . SER A 1 83 ? -12.207 -10.448 12.796 1.00 52.75 83 SER A CA 1
ATOM 681 C C . SER A 1 83 ? -12.049 -10.448 14.316 1.00 52.75 83 SER A C 1
ATOM 683 O O . SER A 1 83 ? -13.034 -10.582 15.037 1.00 52.75 83 SER A O 1
ATOM 685 N N . ARG A 1 84 ? -10.810 -10.330 14.819 1.00 59.97 84 ARG A N 1
ATOM 686 C CA . ARG A 1 84 ? -10.488 -10.613 16.232 1.00 59.97 84 ARG A CA 1
ATOM 687 C C . ARG A 1 84 ? -10.379 -9.378 17.124 1.00 59.97 84 ARG A C 1
ATOM 689 O O . ARG A 1 84 ? -10.444 -9.521 18.343 1.00 59.97 84 ARG A O 1
ATOM 696 N N . HIS A 1 85 ? -10.255 -8.176 16.557 1.00 65.62 85 HIS A N 1
ATOM 697 C CA . HIS A 1 85 ? -10.032 -6.958 17.346 1.00 65.62 85 HIS A CA 1
ATOM 698 C C . HIS A 1 85 ? -10.993 -5.821 16.971 1.00 65.62 85 HIS A C 1
ATOM 700 O O . HIS A 1 85 ? -10.569 -4.832 16.375 1.00 65.62 85 HIS A O 1
ATOM 706 N N . PRO A 1 86 ? -12.278 -5.892 17.367 1.00 67.56 86 PRO A N 1
ATOM 707 C CA . PRO A 1 86 ? -13.204 -4.761 17.242 1.00 67.56 86 PRO A CA 1
ATOM 708 C C . PRO A 1 86 ? -12.634 -3.474 17.864 1.00 67.56 86 PRO A C 1
ATOM 710 O O . PRO A 1 86 ? -12.733 -2.393 17.289 1.00 67.56 86 PRO A O 1
ATOM 713 N N . SER A 1 87 ? -11.916 -3.626 18.982 1.00 75.62 87 SER A N 1
ATOM 714 C CA . SER A 1 87 ? -11.234 -2.548 19.703 1.00 75.62 87 SER A CA 1
ATOM 715 C C . SER A 1 87 ? -10.130 -1.846 18.903 1.00 75.62 87 SER A C 1
ATOM 717 O O . SER A 1 87 ? -9.779 -0.714 19.230 1.00 75.62 87 SER A O 1
ATOM 719 N N . LEU A 1 88 ? -9.584 -2.474 17.854 1.00 82.12 88 LEU A N 1
ATOM 720 C CA . LEU A 1 88 ? -8.597 -1.849 16.970 1.00 82.12 88 LEU A CA 1
ATOM 721 C C . LEU A 1 88 ? -9.246 -0.755 16.119 1.00 82.12 88 LEU A C 1
ATOM 723 O O . LEU A 1 88 ? -8.676 0.325 15.989 1.00 82.12 88 LEU A O 1
ATOM 727 N N . GLN A 1 89 ? -10.448 -1.004 15.589 1.00 84.44 89 GLN A N 1
ATOM 728 C CA . GLN A 1 89 ? -11.157 -0.008 14.783 1.00 84.44 89 GLN A CA 1
ATOM 729 C C . GLN A 1 89 ? -11.525 1.211 15.634 1.00 84.44 89 GLN A C 1
ATOM 731 O O . GLN A 1 89 ? -11.410 2.335 15.161 1.00 84.44 89 GLN A O 1
ATOM 736 N N . ASP A 1 90 ? -11.929 0.999 16.890 1.00 86.06 90 ASP A N 1
ATOM 737 C CA . ASP A 1 90 ? -12.278 2.087 17.811 1.00 86.06 90 ASP A CA 1
ATOM 738 C C . ASP A 1 90 ? -11.062 2.924 18.210 1.00 86.06 90 ASP A C 1
ATOM 740 O O . ASP A 1 90 ? -11.128 4.151 18.183 1.00 86.06 90 ASP A O 1
ATOM 744 N N . LYS A 1 91 ? -9.923 2.281 18.492 1.00 87.12 91 LYS A N 1
ATOM 745 C CA . LYS A 1 91 ? -8.666 2.987 18.779 1.00 87.12 91 LYS A CA 1
ATOM 746 C C . LYS A 1 91 ? -8.168 3.800 17.588 1.00 87.12 91 LYS A C 1
ATOM 748 O O . LYS A 1 91 ? -7.740 4.934 17.773 1.00 87.12 91 LYS A O 1
ATOM 753 N N . ILE A 1 92 ? -8.247 3.248 16.375 1.00 86.81 92 ILE A N 1
ATOM 754 C CA . ILE A 1 92 ? -7.885 3.986 15.159 1.00 86.81 92 ILE A CA 1
ATOM 755 C C . ILE A 1 92 ? -8.849 5.153 14.943 1.00 86.81 92 ILE A C 1
ATOM 757 O O . ILE A 1 92 ? -8.400 6.259 14.672 1.00 86.81 92 ILE A O 1
ATOM 761 N N . ALA A 1 93 ? -10.159 4.944 15.097 1.00 85.12 93 ALA A N 1
ATOM 762 C CA . ALA A 1 93 ? -11.137 6.019 14.953 1.00 85.12 93 ALA A CA 1
ATOM 763 C C . ALA A 1 93 ? -10.899 7.151 15.967 1.00 85.12 93 ALA A C 1
ATOM 765 O O . ALA A 1 93 ? -10.997 8.323 15.608 1.00 85.12 93 ALA A O 1
ATOM 766 N N . GLN A 1 94 ? -10.539 6.820 17.210 1.00 87.94 94 GLN A N 1
ATOM 767 C CA . GLN A 1 94 ? -10.167 7.808 18.220 1.00 87.94 94 GLN A CA 1
ATOM 768 C C . GLN A 1 94 ? -8.891 8.571 17.833 1.00 87.94 94 GLN A C 1
ATOM 770 O O . GLN A 1 94 ? -8.901 9.799 17.834 1.00 87.94 94 GLN A O 1
ATOM 775 N N . GLU A 1 95 ? -7.827 7.867 17.439 1.00 89.00 95 GLU A N 1
ATOM 776 C CA . GLU A 1 95 ? -6.575 8.492 16.988 1.00 89.00 95 GLU A CA 1
ATOM 777 C C . GLU A 1 95 ? -6.809 9.425 15.788 1.00 89.00 95 GLU A C 1
ATOM 779 O O . GLU A 1 95 ? -6.253 10.521 15.715 1.00 89.00 95 GLU A O 1
ATOM 784 N N . VAL A 1 96 ? -7.685 9.025 14.863 1.00 83.62 96 VAL A N 1
ATOM 785 C CA . VAL A 1 96 ? -8.086 9.841 13.715 1.00 83.62 96 VAL A CA 1
ATOM 786 C C . VAL A 1 96 ? -8.793 11.118 14.155 1.00 83.62 96 VAL A C 1
ATOM 788 O O . VAL A 1 96 ? -8.431 12.195 13.675 1.00 83.62 96 VAL A O 1
ATOM 791 N N . LYS A 1 97 ? -9.762 11.028 15.074 1.00 82.50 97 LYS A N 1
ATOM 792 C CA . LYS A 1 97 ? -10.472 12.199 15.616 1.00 82.50 97 LYS A CA 1
ATOM 793 C C . LYS A 1 97 ? -9.509 13.170 16.301 1.00 82.50 97 LYS A C 1
ATOM 795 O O . LYS A 1 97 ? -9.557 14.370 16.044 1.00 82.50 97 LYS A O 1
ATOM 800 N N . GLU A 1 98 ? -8.595 12.655 17.119 1.00 85.38 98 GLU A N 1
ATOM 801 C CA . GLU A 1 98 ? -7.597 13.464 17.829 1.00 85.38 98 GLU A CA 1
ATOM 802 C C . GLU A 1 98 ? -6.616 14.154 16.865 1.00 85.38 98 GLU A C 1
ATOM 804 O O . GLU A 1 98 ? -6.305 15.336 17.032 1.00 85.38 98 GLU A O 1
ATOM 809 N N . ALA A 1 99 ? -6.160 13.448 15.826 1.00 81.44 99 ALA A N 1
ATOM 810 C CA . ALA A 1 99 ? -5.208 13.980 14.855 1.00 81.44 99 ALA A CA 1
ATOM 811 C C . ALA A 1 99 ? -5.836 15.005 13.894 1.00 81.44 99 ALA A C 1
ATOM 813 O O . ALA A 1 99 ? -5.186 15.991 13.546 1.00 81.44 99 ALA A O 1
ATOM 814 N N . THR A 1 100 ? -7.084 14.785 13.467 1.00 75.38 100 THR A N 1
ATOM 815 C CA . THR A 1 100 ? -7.776 15.643 12.486 1.00 75.38 100 THR A CA 1
ATOM 816 C C . THR A 1 100 ? -8.540 16.800 13.113 1.00 75.38 100 THR A C 1
ATOM 818 O O . THR A 1 100 ? -8.818 17.774 12.420 1.00 75.38 100 THR A O 1
ATOM 821 N N . LYS A 1 101 ? -8.875 16.714 14.410 1.00 71.06 101 LYS A N 1
ATOM 822 C CA . LYS A 1 101 ? -9.787 17.638 15.106 1.00 71.06 101 LYS A CA 1
ATOM 823 C C . LYS A 1 101 ? -11.166 17.770 14.435 1.00 71.06 101 LYS A C 1
ATOM 825 O O . LYS A 1 101 ? -11.889 18.716 14.735 1.00 71.06 101 LYS A O 1
ATOM 830 N N . MET A 1 102 ? -11.533 16.850 13.540 1.00 62.34 102 MET A N 1
ATOM 831 C CA . MET A 1 102 ? -12.829 16.839 12.858 1.00 62.34 102 MET A CA 1
ATOM 832 C C . MET A 1 102 ? -13.781 15.888 13.587 1.00 62.34 102 MET A C 1
ATOM 834 O O . MET A 1 102 ? -13.414 14.756 13.910 1.00 62.34 102 MET A O 1
ATOM 838 N N . SER A 1 103 ? -14.999 16.357 13.862 1.00 53.56 103 SER A N 1
ATOM 839 C CA . SER A 1 103 ? -16.057 15.559 14.491 1.00 53.56 103 SER A CA 1
ATOM 840 C C . SER A 1 103 ? -16.740 14.619 13.497 1.00 53.56 103 SER A C 1
ATOM 842 O O . SER A 1 103 ? -17.050 13.491 13.872 1.00 53.56 103 SER A O 1
ATOM 844 N N . GLU A 1 104 ? -16.903 15.047 12.239 1.00 56.16 104 GLU A N 1
ATOM 845 C CA . GLU A 1 104 ? -17.480 14.267 11.135 1.00 56.16 104 GLU A CA 1
ATOM 846 C C . GLU A 1 104 ? -16.769 14.606 9.806 1.00 56.16 104 GLU A C 1
ATOM 848 O O . GLU A 1 104 ? -16.287 15.724 9.605 1.00 56.16 104 GLU A O 1
ATOM 853 N N . ILE A 1 105 ? -16.635 13.618 8.911 1.00 56.34 105 ILE A N 1
ATOM 854 C CA . ILE A 1 105 ? -16.044 13.794 7.572 1.00 56.34 105 ILE A CA 1
ATOM 855 C C . ILE A 1 105 ? -17.189 14.108 6.604 1.00 56.34 105 ILE A C 1
ATOM 857 O O . ILE A 1 105 ? -17.652 13.237 5.871 1.00 56.34 105 ILE A O 1
ATOM 861 N N . ASP A 1 106 ? -17.647 15.358 6.613 1.00 56.62 106 ASP A N 1
ATOM 862 C CA . ASP A 1 106 ? -18.770 15.787 5.762 1.00 56.62 106 ASP A CA 1
ATOM 863 C C . ASP A 1 106 ? -18.292 16.423 4.451 1.00 56.62 106 ASP A C 1
ATOM 865 O O . ASP A 1 106 ? -19.013 16.458 3.453 1.00 56.62 106 ASP A O 1
ATOM 869 N N . ASN A 1 107 ? -17.043 16.903 4.431 1.00 60.97 107 ASN A N 1
ATOM 870 C CA . ASN A 1 107 ? -16.442 17.579 3.291 1.00 60.97 107 ASN A CA 1
ATOM 871 C C . ASN A 1 107 ? -15.093 16.957 2.909 1.00 60.97 107 ASN A C 1
ATOM 873 O O . ASN A 1 107 ? -14.092 17.078 3.620 1.00 60.97 107 ASN A O 1
ATOM 877 N N . PHE A 1 108 ? -15.054 16.339 1.728 1.00 60.03 108 PHE A N 1
ATOM 878 C CA . PHE A 1 108 ? -13.855 15.725 1.159 1.00 60.03 108 PHE A CA 1
ATOM 879 C C . PHE A 1 108 ? -12.690 16.716 0.994 1.00 60.03 108 PHE A C 1
ATOM 881 O O . PHE A 1 108 ? -11.538 16.327 1.164 1.00 60.03 108 PHE A O 1
ATOM 888 N N . ALA A 1 109 ? -12.962 17.992 0.693 1.00 59.97 109 ALA A N 1
ATOM 889 C CA . ALA A 1 109 ? -11.918 18.998 0.485 1.00 59.97 109 ALA A CA 1
ATOM 890 C C . ALA A 1 109 ? -11.214 19.391 1.794 1.00 59.97 109 ALA A C 1
ATOM 892 O O . ALA A 1 109 ? -9.994 19.534 1.828 1.00 59.97 109 ALA A O 1
ATOM 893 N N . GLU A 1 110 ? -11.975 19.521 2.879 1.00 62.22 110 GLU A N 1
ATOM 894 C CA . GLU A 1 110 ? -11.450 19.849 4.209 1.00 62.22 110 GLU A CA 1
ATOM 895 C C . GLU A 1 110 ? -10.717 18.653 4.827 1.00 62.22 110 GLU A C 1
ATOM 897 O O . GLU A 1 110 ? -9.638 18.797 5.401 1.00 62.22 110 GLU A O 1
ATOM 902 N N . PHE A 1 111 ? -11.236 17.447 4.594 1.00 63.91 111 PHE A N 1
ATOM 903 C CA . PHE A 1 111 ? -10.554 16.206 4.934 1.00 63.91 111 PHE A CA 1
ATOM 904 C C . PHE A 1 111 ? -9.234 16.032 4.164 1.00 63.91 111 PHE A C 1
ATOM 906 O O . PHE A 1 111 ? -8.199 15.728 4.753 1.00 63.91 111 PHE A O 1
ATOM 913 N N . ALA A 1 112 ? -9.225 16.274 2.851 1.00 61.53 112 ALA A N 1
ATOM 914 C CA . ALA A 1 112 ? -8.002 16.215 2.052 1.00 61.53 112 ALA A CA 1
ATOM 915 C C . ALA A 1 112 ? -6.964 17.256 2.511 1.00 61.53 112 ALA A C 1
ATOM 917 O O . ALA A 1 112 ? -5.770 16.963 2.527 1.00 61.53 112 ALA A O 1
ATOM 918 N N . ALA A 1 113 ? -7.413 18.444 2.930 1.00 65.69 113 ALA A N 1
ATOM 919 C CA . ALA A 1 113 ? -6.547 19.487 3.473 1.00 65.69 113 ALA A CA 1
ATOM 920 C C . ALA A 1 113 ? -5.981 19.137 4.863 1.00 65.69 113 ALA A C 1
ATOM 922 O O . ALA A 1 113 ? -4.844 19.504 5.171 1.00 65.69 113 ALA A O 1
ATOM 923 N N . SER A 1 114 ? -6.736 18.410 5.695 1.00 68.38 114 SER A N 1
ATOM 924 C CA . SER A 1 114 ? -6.279 17.976 7.022 1.00 68.38 114 SER A CA 1
ATOM 925 C C . SER A 1 114 ? -5.326 16.774 6.964 1.00 68.38 114 SER A C 1
ATOM 927 O O . SER A 1 114 ? -4.489 16.614 7.854 1.00 68.38 114 SER A O 1
ATOM 929 N N . MET A 1 115 ? -5.366 15.978 5.889 1.00 71.38 115 MET A N 1
ATOM 930 C CA . MET A 1 115 ? -4.458 14.854 5.602 1.00 71.38 115 MET A CA 1
ATOM 931 C C . MET A 1 115 ? -3.074 15.297 5.088 1.00 71.38 115 MET A C 1
ATOM 933 O O . MET A 1 115 ? -2.596 14.854 4.043 1.00 71.38 115 MET A O 1
ATOM 937 N N . ASN A 1 116 ? -2.395 16.158 5.847 1.00 74.56 116 ASN A N 1
ATOM 938 C CA . ASN A 1 116 ? -1.015 16.569 5.586 1.00 74.56 116 ASN A CA 1
ATOM 939 C C . ASN A 1 116 ? 0.009 15.698 6.349 1.00 74.56 116 ASN A C 1
ATOM 941 O O . ASN A 1 116 ? -0.344 14.828 7.146 1.00 74.56 116 ASN A O 1
ATOM 945 N N . GLU A 1 117 ? 1.301 15.904 6.083 1.00 74.75 117 GLU A N 1
ATOM 946 C CA . GLU A 1 117 ? 2.386 15.116 6.685 1.00 74.75 117 GLU A CA 1
ATOM 947 C C . GLU A 1 117 ? 2.444 15.207 8.216 1.00 74.75 117 GLU A C 1
ATOM 949 O O . GLU A 1 117 ? 2.724 14.206 8.874 1.00 74.75 117 GLU A O 1
ATOM 954 N N . GLU A 1 118 ? 2.111 16.364 8.790 1.00 79.75 118 GLU A N 1
ATOM 955 C CA . GLU A 1 118 ? 2.092 16.566 10.239 1.00 79.75 118 GLU A CA 1
ATOM 956 C C . GLU A 1 118 ? 0.977 15.743 10.901 1.00 79.75 118 GLU A C 1
ATOM 958 O O . GLU A 1 118 ? 1.221 15.016 11.867 1.00 79.75 118 GLU A O 1
ATOM 963 N N . THR A 1 119 ? -0.241 15.803 10.355 1.00 78.12 119 THR A N 1
ATOM 964 C CA . THR A 1 119 ? -1.388 15.014 10.829 1.00 78.12 119 THR A CA 1
ATOM 965 C C . THR A 1 119 ? -1.111 13.520 10.705 1.00 78.12 119 THR A C 1
ATOM 967 O O . THR A 1 119 ? -1.337 12.749 11.637 1.00 78.12 119 THR A O 1
ATOM 970 N N . LEU A 1 120 ? -0.543 13.104 9.574 1.00 80.12 120 LEU A N 1
ATOM 971 C CA . LEU A 1 120 ? -0.205 11.711 9.311 1.00 80.12 120 LEU A CA 1
ATOM 972 C C . LEU A 1 120 ? 0.914 11.178 10.218 1.00 80.12 120 LEU A C 1
ATOM 974 O O . LEU A 1 120 ? 0.960 9.979 10.524 1.00 80.12 120 LEU A O 1
ATOM 978 N N . GLY A 1 121 ? 1.815 12.069 10.637 1.00 83.38 121 GLY A N 1
ATOM 979 C CA . GLY A 1 121 ? 2.868 11.808 11.610 1.00 83.38 121 GLY A CA 1
ATOM 980 C C . GLY A 1 121 ? 2.339 11.586 13.028 1.00 83.38 121 GLY A C 1
ATOM 981 O O . GLY A 1 121 ? 2.986 10.889 13.803 1.00 83.38 121 GLY A O 1
ATOM 982 N N . LYS A 1 122 ? 1.149 12.096 13.370 1.00 86.31 122 LYS A N 1
ATOM 983 C CA . LY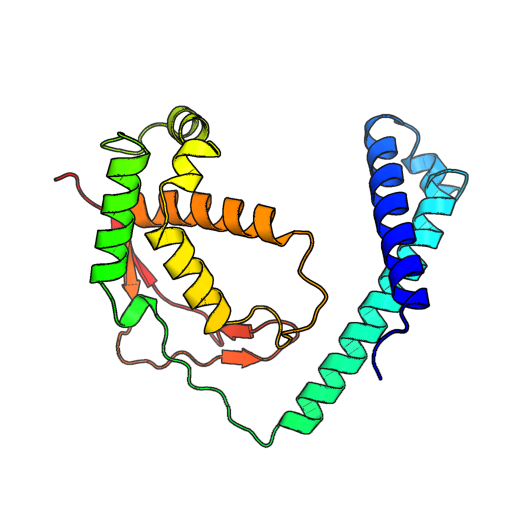S A 1 122 ? 0.518 11.880 14.687 1.00 86.31 122 LYS A CA 1
ATOM 984 C C . LYS A 1 122 ? -0.175 10.517 14.806 1.00 86.31 122 LYS A C 1
ATOM 986 O O . LYS A 1 122 ? -0.341 10.025 15.913 1.00 86.31 122 LYS A O 1
ATOM 991 N N . MET A 1 123 ? -0.514 9.885 13.679 1.00 88.12 123 MET A N 1
ATOM 992 C CA . MET A 1 123 ? -1.206 8.589 13.624 1.00 88.12 123 MET A CA 1
ATOM 993 C C . MET A 1 123 ? -0.233 7.401 13.759 1.00 88.12 123 MET A C 1
ATOM 995 O O . MET A 1 123 ? 0.081 6.706 12.780 1.00 88.12 123 MET A O 1
ATOM 999 N N . GLN A 1 124 ? 0.316 7.211 14.958 1.00 91.06 124 GLN A N 1
ATOM 1000 C CA . GLN A 1 124 ? 1.321 6.187 15.263 1.00 91.06 124 GLN A CA 1
ATOM 1001 C C . GLN A 1 124 ? 0.701 4.798 15.431 1.00 91.06 124 GLN A C 1
ATOM 1003 O O . GLN A 1 124 ? 1.264 3.807 14.961 1.00 91.06 124 GLN A O 1
ATOM 1008 N N . TYR A 1 125 ? -0.481 4.714 16.036 1.00 91.25 125 TYR A N 1
ATOM 1009 C CA . TYR A 1 125 ? -1.212 3.466 16.209 1.00 91.25 125 TYR A CA 1
ATOM 1010 C C . TYR A 1 125 ? -1.670 2.908 14.860 1.00 91.25 125 TYR A C 1
ATOM 1012 O O . TYR A 1 125 ? -1.443 1.733 14.571 1.00 91.25 125 TYR A O 1
ATOM 1020 N N . LEU A 1 126 ? -2.208 3.756 13.980 1.00 90.31 126 LEU A N 1
ATOM 1021 C CA . LEU A 1 126 ? -2.545 3.378 12.610 1.00 90.31 126 LEU A CA 1
ATOM 1022 C C . LEU A 1 126 ? -1.306 2.931 11.821 1.00 90.31 126 LEU A C 1
ATOM 1024 O O . LEU A 1 126 ? -1.361 1.946 11.085 1.00 90.31 126 LEU A O 1
ATOM 1028 N N . HIS A 1 127 ? -0.166 3.611 11.988 1.00 91.75 127 HIS A N 1
ATOM 1029 C CA . HIS A 1 127 ? 1.086 3.183 11.359 1.00 91.75 127 HIS A CA 1
ATOM 1030 C C . HIS A 1 127 ? 1.532 1.797 11.835 1.00 91.75 127 HIS A C 1
ATOM 1032 O O . HIS A 1 127 ? 1.931 0.962 11.018 1.00 91.75 127 HIS A O 1
ATOM 1038 N N . ALA A 1 128 ? 1.447 1.544 13.143 1.00 90.62 128 ALA A N 1
ATOM 1039 C CA . ALA A 1 128 ? 1.774 0.256 13.734 1.00 90.62 128 ALA A CA 1
ATOM 1040 C C . ALA A 1 128 ? 0.823 -0.842 13.237 1.00 90.62 128 ALA A C 1
ATOM 1042 O O . ALA A 1 128 ? 1.290 -1.903 12.837 1.00 90.62 128 ALA A O 1
ATOM 1043 N N . ALA A 1 129 ? -0.484 -0.571 13.166 1.00 89.75 129 ALA A N 1
ATOM 1044 C CA . ALA A 1 129 ? -1.479 -1.509 12.646 1.00 89.75 129 ALA A CA 1
ATOM 1045 C C . ALA A 1 129 ? -1.226 -1.869 11.171 1.00 89.75 129 ALA A C 1
ATOM 1047 O O . ALA A 1 129 ? -1.258 -3.046 10.807 1.00 89.75 129 ALA A O 1
ATOM 1048 N N . ILE A 1 130 ? -0.912 -0.881 10.324 1.00 88.62 130 ILE A N 1
ATOM 1049 C CA . ILE A 1 130 ? -0.550 -1.112 8.916 1.00 88.62 130 ILE A CA 1
ATOM 1050 C C . ILE A 1 130 ? 0.746 -1.925 8.814 1.00 88.62 130 ILE A C 1
ATOM 1052 O O . ILE A 1 130 ? 0.820 -2.881 8.043 1.00 88.62 130 ILE A O 1
ATOM 1056 N N . THR A 1 131 ? 1.761 -1.581 9.608 1.00 89.00 131 THR A N 1
ATOM 1057 C CA . THR A 1 131 ? 3.046 -2.296 9.614 1.00 89.00 131 THR A CA 1
ATOM 1058 C C . THR A 1 131 ? 2.881 -3.742 10.063 1.00 89.00 131 THR A C 1
ATOM 1060 O O . THR A 1 131 ? 3.430 -4.642 9.433 1.00 89.00 131 THR A O 1
ATOM 1063 N N . GLU A 1 132 ? 2.086 -3.982 11.103 1.00 86.12 132 GLU A N 1
ATOM 1064 C CA . GLU A 1 132 ? 1.787 -5.325 11.593 1.00 86.12 132 GLU A CA 1
ATOM 1065 C C . GLU A 1 132 ? 0.975 -6.129 10.572 1.00 86.12 132 GLU A C 1
ATOM 1067 O O . GLU A 1 132 ? 1.245 -7.310 10.357 1.00 86.12 132 GLU A O 1
ATOM 1072 N N . THR A 1 133 ? 0.050 -5.476 9.862 1.00 85.75 133 THR A N 1
ATOM 1073 C CA . THR A 1 133 ? -0.685 -6.091 8.748 1.00 85.75 133 THR A CA 1
ATOM 1074 C C . THR A 1 133 ? 0.272 -6.537 7.647 1.00 85.75 133 THR A C 1
ATOM 1076 O O . THR A 1 133 ? 0.193 -7.679 7.216 1.00 85.75 133 THR A O 1
ATOM 1079 N N . ILE A 1 134 ? 1.224 -5.693 7.238 1.00 83.31 134 ILE A N 1
ATOM 1080 C CA . ILE A 1 134 ? 2.239 -6.044 6.228 1.00 83.31 134 ILE A CA 1
ATOM 1081 C C . ILE A 1 134 ? 3.203 -7.123 6.752 1.00 83.31 134 ILE A C 1
ATOM 1083 O O . ILE A 1 134 ? 3.677 -7.952 5.981 1.00 83.31 134 ILE A O 1
ATOM 1087 N N . ARG A 1 135 ? 3.485 -7.165 8.060 1.00 83.19 135 ARG A N 1
ATOM 1088 C CA . ARG A 1 135 ? 4.301 -8.224 8.678 1.00 83.19 135 ARG A CA 1
ATOM 1089 C C . ARG A 1 135 ? 3.595 -9.583 8.633 1.00 83.19 135 ARG A C 1
ATOM 1091 O O . ARG A 1 135 ? 4.236 -10.600 8.373 1.00 83.19 135 ARG A O 1
ATOM 1098 N N . LEU A 1 136 ? 2.290 -9.608 8.908 1.00 78.12 136 LEU A N 1
ATOM 1099 C CA . LEU A 1 136 ? 1.469 -10.823 8.903 1.00 78.12 136 LEU A CA 1
ATOM 1100 C C . LEU A 1 136 ? 1.115 -11.270 7.476 1.00 78.12 136 LEU A C 1
ATOM 1102 O O . LEU A 1 136 ? 1.190 -12.466 7.171 1.00 78.12 136 LEU A O 1
ATOM 1106 N N . TYR A 1 137 ? 0.813 -10.308 6.607 1.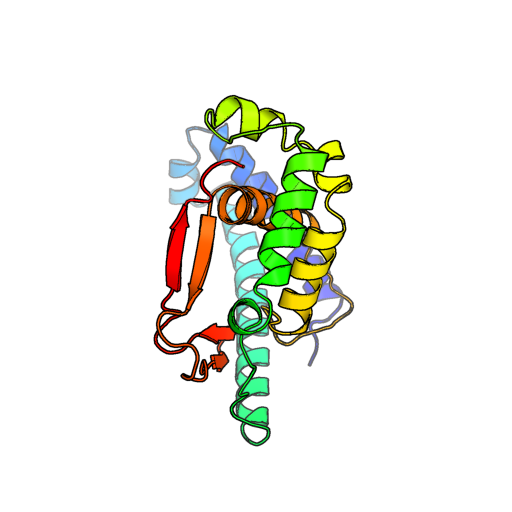00 76.31 137 TYR A N 1
ATOM 1107 C CA . TYR A 1 137 ? 0.398 -10.460 5.212 1.00 76.31 137 TYR A CA 1
ATOM 1108 C C . TYR A 1 137 ? 1.362 -9.705 4.286 1.00 76.31 137 TYR A C 1
ATOM 1110 O O . TYR A 1 137 ? 1.007 -8.660 3.732 1.00 76.31 137 TYR A O 1
ATOM 1118 N N . PRO A 1 138 ? 2.604 -10.192 4.129 1.00 73.62 138 PRO A N 1
ATOM 1119 C CA . PRO A 1 138 ? 3.571 -9.516 3.285 1.00 73.62 138 PRO A CA 1
ATOM 1120 C C . PRO A 1 138 ? 3.089 -9.537 1.826 1.00 73.62 138 PRO A C 1
ATOM 1122 O O . PRO A 1 138 ? 2.729 -10.605 1.327 1.00 73.62 138 PRO A O 1
ATOM 1125 N N . PRO A 1 139 ? 3.079 -8.384 1.124 1.00 67.69 139 PRO A N 1
ATOM 1126 C CA . PRO A 1 139 ? 2.649 -8.328 -0.271 1.00 67.69 139 PRO A CA 1
ATOM 1127 C C . PRO A 1 139 ? 3.566 -9.168 -1.164 1.00 67.69 139 PRO A C 1
ATOM 1129 O O . PRO A 1 139 ? 3.092 -9.770 -2.115 1.00 67.69 139 PRO A O 1
ATOM 1132 N N . LEU A 1 140 ? 4.850 -9.275 -0.807 1.00 63.53 140 LEU A N 1
ATOM 1133 C CA . LEU A 1 140 ? 5.833 -10.136 -1.457 1.00 63.53 140 LEU A CA 1
ATOM 1134 C C . LEU A 1 140 ? 6.587 -10.957 -0.397 1.00 63.53 140 LEU A C 1
ATOM 1136 O O . LEU A 1 140 ? 6.957 -10.394 0.637 1.00 63.53 140 LEU A O 1
ATOM 1140 N N . PRO A 1 141 ? 6.876 -12.247 -0.637 1.00 54.47 141 PRO A N 1
ATOM 1141 C CA . PRO A 1 141 ? 7.517 -13.153 0.326 1.00 54.47 141 PRO A CA 1
ATOM 1142 C C . PRO A 1 141 ? 9.025 -12.901 0.569 1.00 54.47 141 PRO A C 1
ATOM 1144 O O . PRO A 1 141 ? 9.779 -13.835 0.833 1.00 54.47 141 PRO A O 1
ATOM 1147 N N . VAL A 1 142 ? 9.508 -11.652 0.523 1.00 54.62 142 VAL A N 1
ATOM 1148 C CA . VAL A 1 142 ? 10.948 -11.348 0.616 1.00 54.62 142 VAL A CA 1
ATOM 1149 C C . VAL A 1 142 ? 11.281 -10.152 1.509 1.00 54.62 142 VAL A C 1
ATOM 1151 O O . VAL A 1 142 ? 11.019 -8.996 1.182 1.00 54.62 142 VAL A O 1
ATOM 1154 N N . GLY A 1 143 ? 11.966 -10.449 2.618 1.00 52.78 143 GLY A N 1
ATOM 1155 C CA . GLY A 1 143 ? 12.819 -9.519 3.353 1.00 52.78 143 GLY A CA 1
ATOM 1156 C C . GLY A 1 143 ? 14.248 -9.594 2.812 1.00 52.78 143 GLY A C 1
ATOM 1157 O O . GLY A 1 143 ? 14.956 -10.571 3.044 1.00 52.78 143 GLY A O 1
ATOM 1158 N N . GLY A 1 144 ? 14.671 -8.566 2.079 1.00 57.62 144 GLY A N 1
ATOM 1159 C CA . GLY A 1 144 ? 16.043 -8.383 1.602 1.00 57.62 144 GLY A CA 1
ATOM 1160 C C . GLY A 1 144 ? 16.492 -6.924 1.760 1.00 57.62 144 GLY A C 1
ATOM 1161 O O . GLY A 1 144 ? 15.668 -6.065 2.068 1.00 57.62 144 GLY A O 1
ATOM 1162 N N . PRO A 1 145 ? 17.777 -6.598 1.526 1.00 56.88 145 PRO A N 1
ATOM 1163 C CA . PRO A 1 145 ? 18.320 -5.244 1.718 1.00 56.88 145 PRO A CA 1
ATOM 1164 C C . PRO A 1 145 ? 17.748 -4.199 0.743 1.00 56.88 145 PRO A C 1
ATOM 1166 O O . PRO A 1 145 ? 17.984 -3.004 0.905 1.00 56.88 145 PRO A O 1
ATOM 1169 N N . ARG A 1 146 ? 17.004 -4.633 -0.283 1.00 63.38 146 ARG A N 1
ATOM 1170 C CA . ARG A 1 146 ? 16.328 -3.750 -1.236 1.00 63.38 146 ARG A CA 1
ATOM 1171 C C . ARG A 1 146 ? 14.953 -3.379 -0.695 1.00 63.38 146 ARG A C 1
ATOM 1173 O O . ARG A 1 146 ? 13.992 -4.130 -0.839 1.00 63.38 146 ARG A O 1
ATOM 1180 N N . ILE A 1 147 ? 14.887 -2.217 -0.056 1.00 71.56 147 ILE A N 1
ATOM 1181 C CA . ILE A 1 147 ? 13.640 -1.628 0.431 1.00 71.56 147 ILE A CA 1
ATOM 1182 C C . ILE A 1 147 ? 12.870 -1.057 -0.766 1.00 71.56 147 ILE A C 1
ATOM 1184 O O . ILE A 1 147 ? 13.460 -0.450 -1.659 1.00 71.56 147 ILE A O 1
ATOM 1188 N N . CYS A 1 148 ? 11.550 -1.250 -0.784 1.00 75.19 148 CYS A N 1
ATOM 1189 C CA . CYS A 1 148 ? 10.678 -0.664 -1.798 1.00 75.19 148 CYS A CA 1
ATOM 1190 C C . CYS A 1 148 ? 10.840 0.867 -1.829 1.00 75.19 148 CYS A C 1
ATOM 1192 O O . CYS A 1 148 ? 10.570 1.533 -0.830 1.00 75.19 148 CYS A O 1
ATOM 1194 N N . LEU A 1 149 ? 11.231 1.426 -2.982 1.00 78.62 149 LEU A N 1
ATOM 1195 C CA . LEU A 1 149 ? 11.342 2.880 -3.179 1.00 78.62 149 LEU A CA 1
ATOM 1196 C C . LEU A 1 149 ? 9.999 3.590 -2.946 1.00 78.62 149 LEU A C 1
ATOM 1198 O O . LEU A 1 149 ? 9.954 4.695 -2.417 1.00 78.62 149 LEU A O 1
ATOM 1202 N N . GLY A 1 150 ? 8.893 2.920 -3.278 1.00 81.50 150 GLY A N 1
ATOM 1203 C CA . GLY A 1 150 ? 7.536 3.411 -3.052 1.00 81.50 150 GLY A CA 1
ATOM 1204 C C . GLY A 1 150 ? 7.006 3.202 -1.632 1.00 81.50 150 GLY A C 1
ATOM 1205 O O . GLY A 1 150 ? 5.825 3.458 -1.410 1.00 81.50 150 GLY A O 1
ATOM 1206 N N . LYS A 1 151 ? 7.820 2.727 -0.675 1.00 84.06 151 LYS A N 1
ATOM 1207 C CA . LYS A 1 151 ? 7.367 2.385 0.684 1.00 84.06 151 LYS A CA 1
ATOM 1208 C C . LYS A 1 151 ? 6.641 3.552 1.352 1.00 84.06 151 LYS A C 1
ATOM 1210 O O . LYS A 1 151 ? 5.476 3.413 1.704 1.00 84.06 151 LYS A O 1
ATOM 1215 N N . GLU A 1 152 ? 7.290 4.703 1.493 1.00 84.31 152 GLU A N 1
ATOM 1216 C CA . GLU A 1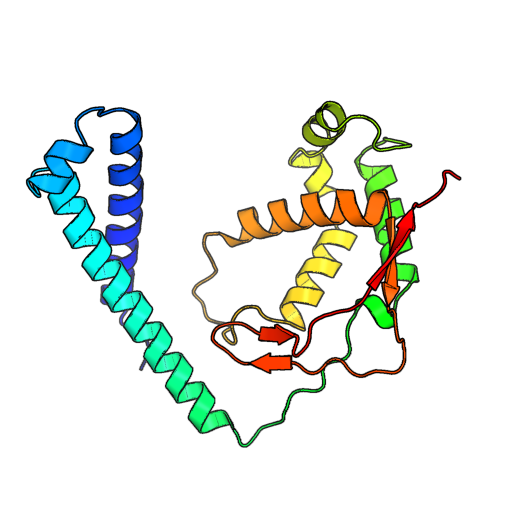 152 ? 6.704 5.843 2.217 1.00 84.31 152 GLU A CA 1
ATOM 1217 C C . GLU A 1 152 ? 5.453 6.395 1.522 1.00 84.31 152 GLU A C 1
ATOM 1219 O O . GLU A 1 152 ? 4.471 6.758 2.174 1.00 84.31 152 GLU A O 1
ATOM 1224 N N . PHE A 1 153 ? 5.442 6.379 0.185 1.00 84.75 153 PHE A N 1
ATOM 1225 C CA . PHE A 1 153 ? 4.260 6.734 -0.595 1.00 84.75 153 PHE A CA 1
ATOM 1226 C C . PHE A 1 153 ? 3.099 5.761 -0.336 1.00 84.75 153 PHE A C 1
ATOM 1228 O O . PHE A 1 153 ? 1.979 6.199 -0.075 1.00 84.75 153 PHE A O 1
ATOM 1235 N N . ALA A 1 154 ? 3.362 4.452 -0.341 1.00 85.38 154 ALA A N 1
ATOM 1236 C CA . ALA A 1 154 ? 2.359 3.429 -0.067 1.00 85.38 154 ALA A CA 1
ATOM 1237 C C . ALA A 1 154 ? 1.802 3.550 1.359 1.00 85.38 154 ALA A C 1
ATOM 1239 O O . ALA A 1 154 ? 0.586 3.580 1.535 1.00 85.38 154 ALA A O 1
ATOM 1240 N N . TYR A 1 155 ? 2.663 3.721 2.367 1.00 87.69 155 TYR A N 1
ATOM 1241 C CA . TYR A 1 155 ? 2.232 3.954 3.748 1.00 87.69 155 TYR A CA 1
ATOM 1242 C C . TYR A 1 155 ? 1.349 5.197 3.876 1.00 87.69 155 TYR A C 1
ATOM 1244 O O . TYR A 1 155 ? 0.362 5.173 4.614 1.00 87.69 155 TYR A O 1
ATOM 1252 N N . ARG A 1 156 ? 1.657 6.270 3.137 1.00 84.38 156 ARG A N 1
ATOM 1253 C CA . ARG A 1 156 ? 0.829 7.479 3.111 1.00 84.38 156 ARG A CA 1
ATOM 1254 C C . ARG A 1 156 ? -0.554 7.217 2.531 1.00 84.38 156 ARG A C 1
ATOM 1256 O O . ARG A 1 156 ? -1.544 7.544 3.180 1.00 84.38 156 ARG A O 1
ATOM 1263 N N . GLN A 1 157 ? -0.621 6.585 1.362 1.00 84.62 157 GLN A N 1
ATOM 1264 C CA . GLN A 1 157 ? -1.888 6.213 0.728 1.00 84.62 157 GLN A CA 1
ATOM 1265 C C . GLN A 1 157 ? -2.721 5.312 1.651 1.00 84.62 157 GLN A C 1
ATOM 1267 O O . GLN A 1 157 ? -3.877 5.615 1.935 1.00 84.62 157 GLN A O 1
ATOM 1272 N N . MET A 1 158 ? -2.119 4.256 2.203 1.00 89.44 158 MET A N 1
ATOM 1273 C CA . MET A 1 158 ? -2.798 3.314 3.098 1.00 89.44 158 MET A CA 1
ATOM 1274 C C . MET A 1 158 ? -3.351 3.988 4.353 1.00 89.44 158 MET A C 1
ATOM 1276 O O . MET A 1 158 ? -4.466 3.669 4.764 1.00 89.44 158 MET A O 1
ATOM 1280 N N . LYS A 1 159 ? -2.610 4.932 4.945 1.00 87.69 159 LYS A N 1
ATOM 1281 C CA . LYS A 1 159 ? -3.092 5.706 6.091 1.00 87.69 159 LYS A CA 1
ATOM 1282 C C . LYS A 1 159 ? -4.280 6.588 5.708 1.00 87.69 159 LYS A C 1
ATOM 1284 O O . LYS A 1 159 ? -5.284 6.534 6.401 1.00 87.69 159 LYS A O 1
ATOM 1289 N N . ILE A 1 160 ? -4.209 7.328 4.597 1.00 83.31 160 ILE A N 1
ATOM 1290 C CA . ILE A 1 160 ? -5.322 8.176 4.128 1.00 83.31 160 ILE A CA 1
ATOM 1291 C C . ILE A 1 160 ? -6.586 7.332 3.916 1.00 83.31 160 ILE A C 1
ATOM 1293 O O . ILE A 1 160 ? -7.638 7.652 4.466 1.00 83.31 160 ILE A O 1
ATOM 1297 N N . PHE A 1 161 ? -6.477 6.217 3.187 1.00 84.81 161 PHE A N 1
ATOM 1298 C CA . PHE A 1 161 ? -7.608 5.312 2.960 1.00 84.81 161 PHE A CA 1
ATOM 1299 C C . PHE A 1 161 ? -8.162 4.733 4.265 1.00 84.81 161 PHE A C 1
ATOM 1301 O O . PHE A 1 161 ? -9.372 4.762 4.485 1.00 84.81 161 PHE A O 1
ATOM 1308 N N . SER A 1 162 ? -7.293 4.243 5.150 1.00 85.44 162 SER A N 1
ATOM 1309 C CA . SER A 1 162 ? -7.709 3.676 6.439 1.00 85.44 162 SER A CA 1
ATOM 1310 C C . SER A 1 162 ? -8.408 4.708 7.320 1.00 85.44 162 SER A C 1
ATOM 1312 O O . SER A 1 162 ? -9.414 4.386 7.942 1.00 85.44 162 SER A O 1
ATOM 1314 N N . THR A 1 163 ? -7.919 5.948 7.332 1.00 83.31 163 THR A N 1
ATOM 1315 C CA . THR A 1 163 ? -8.521 7.064 8.065 1.00 83.31 163 THR A CA 1
ATOM 1316 C C . THR A 1 163 ? -9.943 7.342 7.588 1.00 83.31 163 THR A C 1
ATOM 1318 O O . THR A 1 163 ? -10.846 7.431 8.415 1.00 83.31 163 THR A O 1
ATOM 1321 N N . VAL A 1 164 ? -10.169 7.424 6.271 1.00 80.25 164 VAL A N 1
ATOM 1322 C CA . VAL A 1 164 ? -11.519 7.624 5.709 1.00 80.25 164 VAL A CA 1
ATOM 1323 C C . VAL A 1 164 ? -12.438 6.469 6.096 1.00 80.25 164 VAL A C 1
ATOM 1325 O O . VAL A 1 164 ? -13.539 6.670 6.608 1.00 80.25 164 VAL A O 1
ATOM 1328 N N . LEU A 1 165 ? -11.985 5.238 5.853 1.00 81.81 165 LEU A N 1
ATOM 1329 C CA . LEU A 1 165 ? -12.816 4.053 6.030 1.00 81.81 165 LEU A CA 1
ATOM 1330 C C . LEU A 1 165 ? -13.162 3.830 7.503 1.00 81.81 165 LEU A C 1
ATOM 1332 O O . LEU A 1 165 ? -14.336 3.697 7.834 1.00 81.81 165 LEU A O 1
ATOM 1336 N N . LEU A 1 166 ? -12.161 3.816 8.384 1.00 83.12 166 LEU A N 1
ATOM 1337 C CA . LEU A 1 166 ? -12.332 3.506 9.806 1.00 83.12 166 LEU A CA 1
ATOM 1338 C C . LEU A 1 166 ? -12.848 4.697 10.619 1.00 83.12 166 LEU A C 1
ATOM 1340 O O . LEU A 1 166 ? -13.447 4.486 11.674 1.00 83.12 166 LEU A O 1
ATOM 1344 N N . GLY A 1 167 ? -12.652 5.925 10.129 1.00 78.25 167 GLY A N 1
ATOM 1345 C CA . GLY A 1 167 ? -13.220 7.135 10.719 1.00 78.25 167 GLY A CA 1
ATOM 1346 C C . GLY A 1 167 ? -14.736 7.216 10.541 1.00 78.25 167 GLY A C 1
ATOM 1347 O O . GLY A 1 167 ? -15.440 7.552 11.489 1.00 78.25 167 GLY A O 1
ATOM 1348 N N . CYS A 1 168 ? -15.249 6.843 9.364 1.00 77.56 168 CYS A N 1
ATOM 1349 C CA . CYS A 1 168 ? -16.684 6.913 9.061 1.00 77.56 168 CYS A CA 1
ATOM 1350 C C . CYS A 1 168 ? -17.441 5.601 9.290 1.00 77.56 168 CYS A C 1
ATOM 1352 O O . CYS A 1 168 ? -18.658 5.623 9.466 1.00 77.56 168 CYS A O 1
ATOM 1354 N N . HIS A 1 169 ? -16.765 4.450 9.253 1.00 80.62 169 HIS A N 1
ATOM 1355 C CA . HIS A 1 169 ? -17.434 3.152 9.240 1.00 80.62 169 HIS A CA 1
ATOM 1356 C C . HIS A 1 169 ? -16.845 2.162 10.248 1.00 80.62 169 HIS A C 1
ATOM 1358 O O . HIS A 1 169 ? -15.670 2.203 10.615 1.00 80.62 169 HIS A O 1
ATOM 1364 N N . VAL A 1 170 ? -17.700 1.238 10.679 1.00 84.81 170 VAL A N 1
ATOM 1365 C CA . VAL A 1 170 ? -17.348 0.013 11.391 1.00 84.81 170 VAL A CA 1
ATOM 1366 C C . VAL A 1 170 ? -17.549 -1.155 10.441 1.00 84.81 170 VAL A C 1
ATOM 1368 O O . VAL A 1 170 ? -18.636 -1.345 9.889 1.00 84.81 170 VAL A O 1
ATOM 1371 N N . PHE A 1 171 ? -16.517 -1.971 10.290 1.00 85.56 171 PHE A N 1
ATOM 1372 C CA . PHE A 1 171 ? -16.556 -3.173 9.468 1.00 85.56 171 PHE A CA 1
ATOM 1373 C C . PHE A 1 171 ? -16.731 -4.393 10.367 1.00 85.56 171 PHE A C 1
ATOM 1375 O O . PHE A 1 171 ? -16.028 -4.551 11.364 1.00 85.56 171 PHE A O 1
ATOM 1382 N N . LYS A 1 172 ? -17.663 -5.278 10.020 1.00 83.69 172 LYS A N 1
ATOM 1383 C CA . LYS A 1 172 ? -17.830 -6.584 10.669 1.00 83.69 172 LYS A CA 1
ATOM 1384 C C . LYS A 1 172 ? -17.809 -7.663 9.607 1.00 83.69 172 LYS A C 1
ATOM 1386 O O . LYS A 1 172 ? -18.411 -7.482 8.556 1.00 83.69 172 LYS A O 1
ATOM 1391 N N . LEU A 1 173 ? -17.186 -8.804 9.869 1.00 82.25 173 LEU A N 1
ATOM 1392 C CA . LEU A 1 173 ? -17.284 -9.922 8.937 1.00 82.25 173 LEU A CA 1
ATOM 1393 C C . LEU A 1 173 ? -18.723 -10.411 8.799 1.00 82.25 173 LEU A C 1
ATOM 1395 O O . LEU A 1 173 ? -19.524 -10.333 9.737 1.00 82.25 173 LEU A O 1
ATOM 1399 N N . SER A 1 174 ? -19.047 -10.894 7.601 1.00 80.44 174 SER A N 1
ATOM 1400 C CA . SER A 1 174 ? -20.349 -11.498 7.320 1.00 80.44 174 SER A CA 1
ATOM 1401 C C . SER A 1 174 ? -20.518 -12.825 8.060 1.00 80.44 174 SER A C 1
ATOM 1403 O O . SER A 1 174 ? -21.601 -13.075 8.592 1.00 80.44 174 SER A O 1
ATOM 1405 N N . ASP A 1 175 ? -19.433 -13.595 8.153 1.00 79.88 175 ASP A N 1
ATOM 1406 C CA . ASP A 1 175 ? -19.303 -14.854 8.886 1.00 79.88 175 ASP A CA 1
ATOM 1407 C C . ASP A 1 175 ? -18.013 -14.797 9.722 1.00 79.88 175 ASP A C 1
ATOM 1409 O O . ASP A 1 175 ? -16.925 -14.634 9.175 1.00 79.88 175 ASP A O 1
ATOM 1413 N N . ASP A 1 176 ? -18.148 -14.856 11.045 1.00 69.56 176 ASP A N 1
ATOM 1414 C CA . ASP A 1 176 ? -17.062 -14.744 12.025 1.00 69.56 176 ASP A CA 1
ATOM 1415 C C . ASP A 1 176 ? -16.328 -16.070 12.278 1.00 69.56 176 ASP A C 1
ATOM 1417 O O . ASP A 1 176 ? -15.270 -16.077 12.907 1.00 69.56 176 ASP A O 1
ATOM 1421 N N . LYS A 1 177 ? -16.870 -17.191 11.790 1.00 68.94 177 LYS A N 1
ATOM 1422 C CA . LYS A 1 177 ? -16.335 -18.543 12.022 1.00 68.94 177 LYS A CA 1
ATOM 1423 C C . LYS A 1 177 ? -15.647 -19.130 10.797 1.00 68.94 177 LYS A C 1
ATOM 1425 O O . LYS A 1 177 ? -14.929 -20.124 10.915 1.00 68.94 177 LYS A O 1
ATOM 1430 N N . LYS A 1 178 ? -15.865 -18.541 9.622 1.00 72.00 178 LYS A N 1
ATOM 1431 C CA . LYS A 1 178 ? -15.235 -18.977 8.379 1.00 72.00 178 LYS A CA 1
ATOM 1432 C C . LYS A 1 178 ? -13.776 -18.522 8.336 1.00 72.00 178 LYS A C 1
ATOM 1434 O O . LYS A 1 178 ? -13.493 -17.330 8.261 1.00 72.00 178 LYS A O 1
ATOM 1439 N N . ALA A 1 179 ? -12.856 -19.485 8.358 1.00 69.75 179 ALA A N 1
ATOM 1440 C CA . ALA A 1 179 ? -11.441 -19.218 8.124 1.00 69.75 179 ALA A CA 1
ATOM 1441 C C . ALA A 1 179 ? -11.239 -18.621 6.720 1.00 69.75 179 ALA A C 1
ATOM 1443 O O . ALA A 1 179 ? -11.881 -19.049 5.758 1.00 69.75 179 ALA A O 1
ATOM 1444 N N . VAL A 1 180 ? -10.363 -17.621 6.624 1.00 73.81 180 VAL A N 1
ATOM 1445 C CA . VAL A 1 180 ? -9.989 -16.996 5.353 1.00 73.81 180 VAL A CA 1
ATOM 1446 C C . VAL A 1 180 ? -8.845 -17.802 4.756 1.00 73.81 180 VAL A C 1
ATOM 1448 O O . VAL A 1 180 ? -7.766 -17.883 5.344 1.00 73.81 180 VAL A O 1
ATOM 1451 N N . ASP A 1 181 ? -9.090 -18.405 3.597 1.00 70.19 181 ASP A N 1
ATOM 1452 C CA . ASP A 1 181 ? -8.055 -19.108 2.853 1.00 70.19 181 ASP A CA 1
ATOM 1453 C C . ASP A 1 181 ? -7.304 -18.123 1.957 1.00 70.19 181 ASP A C 1
ATOM 1455 O O . ASP A 1 181 ? -7.889 -17.234 1.329 1.00 70.19 181 ASP A O 1
ATOM 1459 N N . TYR A 1 182 ? -5.985 -18.281 1.904 1.00 70.19 182 TYR A N 1
ATOM 1460 C CA . TYR A 1 182 ? -5.111 -17.442 1.099 1.00 70.19 182 TYR A CA 1
ATOM 1461 C C . TYR A 1 182 ? -4.444 -18.266 0.008 1.00 70.19 182 TYR A C 1
ATOM 1463 O O . TYR A 1 182 ? -3.990 -19.388 0.231 1.00 70.19 182 TYR A O 1
ATOM 1471 N N . ARG A 1 183 ? -4.340 -17.666 -1.174 1.00 62.44 183 ARG A N 1
ATOM 1472 C CA . ARG A 1 183 ? -3.615 -18.196 -2.319 1.00 62.44 183 ARG A CA 1
ATOM 1473 C C . ARG A 1 183 ? -2.342 -17.382 -2.512 1.00 62.44 183 ARG A C 1
ATOM 1475 O O . ARG A 1 183 ? -2.398 -16.193 -2.828 1.00 62.44 183 ARG A O 1
ATOM 1482 N N . THR A 1 184 ? -1.196 -18.025 -2.327 1.00 59.12 184 THR A N 1
ATOM 1483 C CA . THR A 1 184 ? 0.112 -17.422 -2.597 1.00 59.12 184 THR A CA 1
ATOM 1484 C C . THR A 1 184 ? 0.350 -17.419 -4.108 1.00 59.12 184 THR A C 1
ATOM 1486 O O . THR A 1 184 ? 0.557 -18.468 -4.709 1.00 59.12 184 THR A O 1
ATOM 1489 N N . MET A 1 185 ? 0.251 -16.247 -4.736 1.00 58.69 185 MET A N 1
ATOM 1490 C CA . MET A 1 185 ? 0.703 -15.993 -6.110 1.00 58.69 185 MET A CA 1
ATOM 1491 C C . MET A 1 185 ? 1.902 -15.032 -6.054 1.00 58.69 185 MET A C 1
ATOM 1493 O O . MET A 1 185 ? 2.583 -14.958 -5.034 1.00 58.69 185 MET A O 1
ATOM 1497 N N . LEU A 1 186 ? 2.136 -14.229 -7.102 1.00 56.03 186 LEU A N 1
ATOM 1498 C CA . LEU A 1 186 ? 3.079 -13.104 -7.035 1.00 56.03 186 LEU A CA 1
ATOM 1499 C C . LEU A 1 186 ? 2.810 -12.203 -5.814 1.00 56.03 186 LEU A C 1
ATOM 1501 O O . LEU A 1 186 ? 3.752 -11.681 -5.240 1.00 56.03 186 LEU A O 1
ATOM 1505 N N . ASN A 1 187 ? 1.544 -12.059 -5.402 1.00 57.66 187 ASN A N 1
ATOM 1506 C CA . ASN A 1 187 ? 1.161 -11.480 -4.116 1.00 57.66 187 ASN A CA 1
ATOM 1507 C C . ASN A 1 187 ? 0.259 -12.451 -3.341 1.00 57.66 187 ASN A C 1
ATOM 1509 O O . ASN A 1 187 ? -0.341 -13.361 -3.924 1.00 57.66 187 ASN A O 1
ATOM 1513 N N . LEU A 1 188 ? 0.117 -12.228 -2.035 1.00 65.12 188 LEU A N 1
ATOM 1514 C CA . LEU A 1 188 ? -0.826 -12.966 -1.198 1.00 65.12 188 LEU A CA 1
ATOM 1515 C C . LEU A 1 188 ? -2.270 -12.523 -1.496 1.00 65.12 188 LEU A C 1
ATOM 1517 O O . LEU A 1 188 ? -2.629 -11.372 -1.250 1.00 65.12 188 LEU A O 1
ATOM 1521 N N . HIS A 1 189 ? -3.100 -13.427 -2.017 1.00 66.69 189 HIS A N 1
ATOM 1522 C CA . HIS A 1 189 ? -4.486 -13.138 -2.393 1.00 66.69 189 HIS A CA 1
ATOM 1523 C C . HIS A 1 189 ? -5.479 -13.885 -1.494 1.00 66.69 189 HIS A C 1
ATOM 1525 O O . HIS A 1 189 ? -5.227 -15.026 -1.121 1.00 66.69 189 HIS A O 1
ATOM 1531 N N . ILE A 1 190 ? -6.626 -13.279 -1.172 1.00 77.19 190 ILE A N 1
ATOM 1532 C CA . ILE A 1 190 ? -7.717 -13.956 -0.446 1.00 77.19 190 ILE A CA 1
ATOM 1533 C C . ILE A 1 190 ? -8.515 -14.814 -1.432 1.00 77.19 190 ILE A C 1
ATOM 1535 O O . ILE A 1 190 ? -9.023 -14.301 -2.432 1.00 77.19 190 ILE A O 1
ATOM 1539 N N . ASP A 1 191 ? -8.640 -16.112 -1.174 1.00 70.62 191 ASP A N 1
ATOM 1540 C CA . ASP A 1 191 ? -9.398 -17.025 -2.029 1.00 70.62 191 ASP A CA 1
ATOM 1541 C C . ASP A 1 191 ? -10.906 -16.852 -1.778 1.00 70.62 191 ASP A C 1
ATOM 1543 O O . ASP A 1 191 ? -11.379 -16.892 -0.644 1.00 70.62 191 ASP A O 1
ATOM 1547 N N . GLY A 1 192 ? -11.677 -16.576 -2.833 1.00 74.69 192 GLY A N 1
ATOM 1548 C CA . GLY A 1 192 ? -13.124 -16.333 -2.722 1.00 74.69 192 GLY A CA 1
ATOM 1549 C C . GLY A 1 192 ? -13.536 -14.990 -2.092 1.00 74.69 192 GLY A C 1
ATOM 1550 O O . GLY A 1 192 ? -14.731 -14.749 -1.934 1.00 74.69 192 GLY A O 1
ATOM 1551 N N . GLY A 1 193 ? -12.582 -14.103 -1.782 1.00 77.44 193 GLY A N 1
ATOM 1552 C CA . GLY A 1 193 ? -12.823 -12.735 -1.302 1.00 77.44 193 GLY A CA 1
ATOM 1553 C C . GLY A 1 193 ? -13.247 -12.606 0.172 1.00 77.44 193 GLY A C 1
ATOM 1554 O O . GLY A 1 193 ? -13.690 -13.558 0.814 1.00 77.44 193 GLY A O 1
ATOM 1555 N N . LEU A 1 194 ? -13.135 -11.387 0.717 1.00 81.75 194 LEU A N 1
ATOM 1556 C CA . LEU A 1 194 ? -13.476 -11.070 2.110 1.00 81.75 194 LEU A CA 1
ATOM 1557 C C . LEU A 1 194 ? -14.840 -10.376 2.199 1.00 81.75 194 LEU A C 1
ATOM 1559 O O . LEU A 1 194 ? -14.997 -9.225 1.798 1.00 81.75 194 LEU A O 1
ATOM 1563 N N . HIS A 1 195 ? -15.835 -11.073 2.739 1.00 83.75 195 HIS A N 1
ATOM 1564 C CA . HIS A 1 195 ? -17.205 -10.570 2.800 1.00 83.75 195 HIS A CA 1
ATOM 1565 C C . HIS A 1 195 ? -17.441 -9.802 4.104 1.00 83.75 195 HIS A C 1
ATOM 1567 O O . HIS A 1 195 ? -17.558 -10.399 5.177 1.00 83.75 195 HIS A O 1
ATOM 1573 N N . VAL A 1 196 ? -17.579 -8.479 4.018 1.00 84.31 196 VAL A N 1
ATOM 1574 C CA . VAL A 1 196 ? -17.773 -7.589 5.173 1.00 84.31 196 VAL A CA 1
ATOM 1575 C C . VAL A 1 196 ? -19.126 -6.877 5.132 1.00 84.31 196 VAL A C 1
ATOM 1577 O O . VAL A 1 196 ? -19.606 -6.467 4.080 1.00 84.31 196 VAL A O 1
ATOM 1580 N N . ARG A 1 197 ? -19.729 -6.705 6.308 1.00 84.69 197 ARG A N 1
ATOM 1581 C CA . ARG A 1 197 ? -20.837 -5.788 6.573 1.00 84.69 197 ARG A CA 1
ATOM 1582 C C . ARG A 1 197 ? -20.275 -4.453 7.035 1.00 84.69 197 ARG A C 1
ATOM 1584 O O . ARG A 1 197 ? -19.412 -4.410 7.913 1.00 84.69 197 ARG A O 1
ATOM 1591 N N . VAL A 1 198 ? -20.802 -3.380 6.467 1.00 85.81 198 VAL A N 1
ATOM 1592 C CA . VAL A 1 198 ? -20.388 -2.010 6.760 1.00 85.81 198 VAL A CA 1
ATOM 1593 C C . VAL A 1 198 ? -21.503 -1.325 7.537 1.00 85.81 198 VAL A C 1
ATOM 1595 O O . VAL A 1 198 ? -22.661 -1.360 7.126 1.00 85.81 198 VAL A O 1
ATOM 1598 N N . PHE A 1 199 ? -21.152 -0.709 8.658 1.00 84.31 199 PHE A N 1
ATOM 1599 C CA . PHE A 1 199 ? -22.052 0.110 9.460 1.00 84.31 199 PHE A CA 1
ATOM 1600 C C . PHE A 1 199 ? -21.473 1.512 9.545 1.00 84.31 199 PHE A C 1
ATOM 1602 O O . PHE A 1 199 ? -20.275 1.669 9.756 1.00 84.31 199 PHE A O 1
ATOM 1609 N N . TRP A 1 200 ? -22.305 2.532 9.394 1.00 81.69 200 TRP A N 1
ATOM 1610 C CA . TRP A 1 200 ? -21.857 3.903 9.601 1.00 81.69 200 TRP A CA 1
ATOM 1611 C C . TRP A 1 200 ? -21.618 4.150 11.098 1.00 81.69 200 TRP A C 1
ATOM 1613 O O . TRP A 1 200 ? -22.414 3.705 11.932 1.00 81.69 200 TRP A O 1
ATOM 1623 N N . ARG A 1 201 ? -20.522 4.828 11.456 1.00 74.06 201 ARG A N 1
ATOM 1624 C CA . ARG A 1 201 ? -20.283 5.284 12.832 1.00 74.06 201 ARG A CA 1
ATOM 1625 C C . ARG A 1 201 ? -21.203 6.476 13.086 1.00 74.06 201 ARG A C 1
ATOM 1627 O O . ARG A 1 201 ? -20.869 7.592 12.721 1.00 74.06 201 ARG A O 1
ATOM 1634 N N . HIS A 1 202 ? -22.370 6.231 13.679 1.00 56.03 202 HIS A N 1
ATOM 1635 C CA . HIS A 1 202 ? -23.250 7.309 14.133 1.00 56.03 202 HIS A CA 1
ATOM 1636 C C . HIS A 1 202 ? -22.538 8.134 15.215 1.00 56.03 202 HIS A C 1
ATOM 1638 O O . HIS A 1 202 ? -21.957 7.550 16.135 1.00 56.03 202 HIS A O 1
ATOM 1644 N N . GLY A 1 203 ? -22.569 9.463 15.075 1.00 53.41 203 GLY A N 1
ATOM 1645 C CA . GLY A 1 203 ? -21.945 10.415 15.988 1.00 53.41 203 GLY A CA 1
ATOM 1646 C C . GLY A 1 203 ? -22.274 10.129 17.454 1.00 53.41 203 GLY A C 1
ATOM 1647 O O . GLY A 1 203 ? -23.434 9.944 17.826 1.00 53.41 203 GLY A O 1
ATOM 1648 N N . SER A 1 204 ? -21.223 10.083 18.271 1.00 38.47 204 SER A N 1
ATOM 1649 C CA . SER A 1 204 ? -21.289 10.244 19.722 1.00 38.47 204 SER A CA 1
ATOM 1650 C C . SER A 1 204 ? -20.496 11.474 20.105 1.00 38.47 204 SER A C 1
ATOM 1652 O O . SER A 1 204 ? -19.489 11.752 19.407 1.00 38.47 204 SER A O 1
#

pLDDT: mean 74.11, std 12.96, range [38.47, 93.44]

Sequence (204 aa):
MCASSEEYNNFGKAFDDSSALIFWRYVDIFWQMKRFLNIGSEAALKKNIEVVDSFVYKLIHIEVQRMHDSENDSAMKKEDILSRHPSLQDKIAQEVKEATKMSEIDNFAEFAASMNEETLGKMQYLHAAITETIRLYPPLPVGGPRICLGKEFAYRQMKIFSTVLLGCHVFKLSDDKKAVDYRTMLNLHIDGGLHVRVFWRHGS

Organism: Quercus suber (NCBI:txid58331)

Radius of gyration: 21.98 Å; chains: 1; bounding box: 49×49×56 Å